Protein AF-A0A7X6P3D9-F1 (afdb_monomer_lite)

Secondary structure (DSSP, 8-state):
-HHHHHHHHHHHHHTT-HHHHHHHHHHHHH--TTS-HHHHHHHHHHHHHHHHHHTT-GGGGHHHHHHHHHH-TT-HHHHHHHHHHHTTT-HHHHHHHHHHHHHS--SSTTHHHHHHHHHHHHHHH--HHHHHHHHHHHGGGTT-EEE-SS-EEEEHHHHHHHHHHHTT-HHHHHHHHHHHHHHHHHHT-HHHHHHHHHHHHHHHHHHHHS--

pLDDT: mean 92.55, std 10.96, range [36.59, 98.81]

Foldseek 3Di:
DLLVLLQVLQVCQLLVVLVSNLVSLVVSLVPVPPDDNVVSVVLSVLSVCSSCLLVVNLLVCLVVLVVCCVVPVLQLLSLLSNLLNCCPPPLVSSQVSLVVSLPRADPDLCNVNSLLSSLNSCLRRNDLVSLVSSLVVLVVQQLHWRDSSRHTSAGSLLSQLSSCVSVVVNVSNVVSLVSRVVVSVVSSRCSSNVSSVVSVVVVVVVVVVVVD

Sequence (212 aa):
RWSLLHQQSAIAHLDGDLDTSERLAGEALAVFGGVSPSRALASFSGQLLILRVASGRVDELADAAQQLVNEQPGVPAWRAALALCLAKHEPERAAELVQSSLIDTPDDFTWLAAHVIGARAAAIVGRQRTVREFIARLDPYSGLVCWQGTCSYGPVDLVLAMLSSRLGMDHAAQRYTRRAIAQSEQLGAPVFAEELVRWNSRHTEIADKTQG

Structure (mmCIF, N/CA/C/O backbone):
data_AF-A0A7X6P3D9-F1
#
_entry.id   AF-A0A7X6P3D9-F1
#
loop_
_atom_site.group_PDB
_atom_site.id
_atom_site.type_symbol
_atom_site.label_atom_id
_atom_site.label_alt_id
_atom_site.label_comp_id
_atom_site.label_asym_id
_atom_site.label_entity_id
_atom_site.label_seq_id
_atom_site.pdbx_PDB_ins_code
_atom_site.Cartn_x
_atom_site.Cartn_y
_atom_site.Cartn_z
_atom_site.occupancy
_atom_site.B_iso_or_equiv
_atom_site.auth_seq_id
_atom_site.auth_comp_id
_atom_site.auth_asym_id
_atom_site.auth_atom_id
_atom_site.pdbx_PDB_model_num
ATOM 1 N N . ARG A 1 1 ? 6.046 -5.062 -24.777 1.00 88.62 1 ARG A N 1
ATOM 2 C CA . ARG A 1 1 ? 6.133 -6.321 -23.994 1.00 88.62 1 ARG A CA 1
ATOM 3 C C . ARG A 1 1 ? 6.205 -6.043 -22.496 1.00 88.62 1 ARG A C 1
ATOM 5 O O . ARG A 1 1 ? 5.269 -6.424 -21.817 1.00 88.62 1 ARG A O 1
ATOM 12 N N . TRP A 1 2 ? 7.218 -5.318 -22.006 1.00 91.31 2 TRP A N 1
ATOM 13 C CA . TRP A 1 2 ? 7.324 -4.901 -20.596 1.00 91.31 2 TRP A CA 1
ATOM 14 C C . TRP A 1 2 ? 6.027 -4.305 -20.018 1.00 91.31 2 TRP A C 1
ATOM 16 O O . TRP A 1 2 ? 5.505 -4.818 -19.033 1.00 91.31 2 TRP A O 1
ATOM 26 N N . SER A 1 3 ? 5.452 -3.295 -20.688 1.00 90.38 3 SER A N 1
ATOM 27 C CA . SER A 1 3 ? 4.227 -2.640 -20.207 1.00 90.38 3 SER A CA 1
ATOM 28 C C . SER A 1 3 ? 3.023 -3.568 -20.103 1.00 90.38 3 SER A C 1
ATOM 30 O O . SER A 1 3 ? 2.239 -3.465 -19.172 1.00 90.38 3 SER A O 1
ATOM 32 N N . LEU A 1 4 ? 2.891 -4.507 -21.040 1.00 94.44 4 LEU A N 1
ATOM 33 C CA . LEU A 1 4 ? 1.810 -5.487 -21.020 1.00 94.44 4 LEU A CA 1
ATOM 34 C C . LEU A 1 4 ? 1.944 -6.419 -19.809 1.00 94.44 4 LEU A C 1
ATOM 36 O O . LEU A 1 4 ? 0.966 -6.631 -19.105 1.00 94.44 4 LEU A O 1
ATOM 40 N N . LEU A 1 5 ? 3.154 -6.919 -19.539 1.00 96.00 5 LEU A N 1
ATOM 41 C CA . LEU A 1 5 ? 3.401 -7.849 -18.435 1.00 96.00 5 LEU A CA 1
ATOM 42 C C . LEU A 1 5 ? 3.085 -7.223 -17.077 1.00 96.00 5 LEU A C 1
ATOM 44 O O . LEU A 1 5 ? 2.387 -7.839 -16.278 1.00 96.00 5 LEU A O 1
ATOM 48 N N . HIS A 1 6 ? 3.526 -5.986 -16.823 1.00 92.25 6 HIS A N 1
ATOM 49 C CA . HIS A 1 6 ? 3.215 -5.362 -15.538 1.00 92.25 6 HIS A CA 1
ATOM 50 C C . HIS A 1 6 ? 1.717 -5.015 -15.418 1.00 92.25 6 HIS A C 1
ATOM 52 O O . HIS A 1 6 ? 1.173 -5.089 -14.323 1.00 92.25 6 HIS A O 1
ATOM 58 N N . GLN A 1 7 ? 1.013 -4.703 -16.514 1.00 96.00 7 GLN A N 1
ATOM 59 C CA . GLN A 1 7 ? -0.448 -4.526 -16.473 1.00 96.00 7 GLN A CA 1
ATOM 60 C C . GLN A 1 7 ? -1.180 -5.844 -16.189 1.00 96.00 7 GLN A C 1
ATOM 62 O O . GLN A 1 7 ? -2.088 -5.875 -15.365 1.00 96.00 7 GLN A O 1
ATOM 67 N N . GLN A 1 8 ? -0.758 -6.948 -16.808 1.00 97.62 8 GLN A N 1
ATOM 68 C CA . GLN A 1 8 ? -1.315 -8.275 -16.524 1.00 97.62 8 GLN A CA 1
ATOM 69 C C . GLN A 1 8 ? -1.028 -8.715 -15.085 1.00 97.62 8 GLN A C 1
ATOM 71 O O . GLN A 1 8 ? -1.903 -9.273 -14.434 1.00 97.62 8 GLN A O 1
ATOM 76 N N . SER A 1 9 ? 0.166 -8.411 -14.567 1.00 98.06 9 SER A N 1
ATOM 77 C CA . SER A 1 9 ? 0.502 -8.618 -13.156 1.00 98.06 9 SER A CA 1
ATOM 78 C C . SER A 1 9 ? -0.441 -7.836 -12.236 1.00 98.06 9 SER A C 1
ATOM 80 O O . SER A 1 9 ? -0.955 -8.395 -11.269 1.00 98.06 9 SER A O 1
ATOM 82 N N . ALA A 1 10 ? -0.730 -6.570 -12.556 1.00 97.31 10 ALA A N 1
ATOM 83 C CA . ALA A 1 10 ? -1.654 -5.756 -11.771 1.00 97.31 10 ALA A CA 1
ATOM 84 C C . ALA A 1 10 ? -3.074 -6.335 -11.750 1.00 97.31 10 ALA A C 1
ATOM 86 O O . ALA A 1 10 ? -3.684 -6.378 -10.687 1.00 97.31 10 ALA A O 1
ATOM 87 N N . ILE A 1 11 ? -3.579 -6.794 -12.901 1.00 97.38 11 ILE A N 1
ATOM 88 C CA . ILE A 1 11 ? -4.899 -7.431 -13.008 1.00 97.38 11 ILE A CA 1
ATOM 89 C C . ILE A 1 11 ? -4.936 -8.726 -12.190 1.00 97.38 11 IL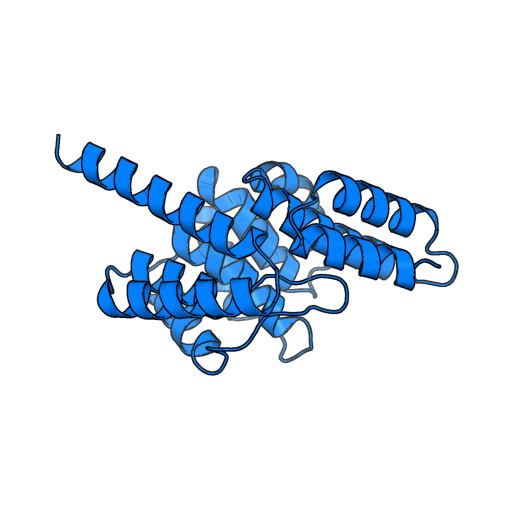E A C 1
ATOM 91 O O . ILE A 1 11 ? -5.821 -8.875 -11.359 1.00 97.38 11 ILE A O 1
ATOM 95 N N . ALA A 1 12 ? -3.930 -9.597 -12.325 1.00 98.25 12 ALA A N 1
ATOM 96 C CA . ALA A 1 12 ? -3.854 -10.832 -11.542 1.00 98.25 12 ALA A CA 1
ATOM 97 C C . ALA A 1 12 ? -3.847 -10.564 -10.026 1.00 98.25 12 ALA A C 1
ATOM 99 O O . ALA A 1 12 ? -4.504 -11.273 -9.270 1.00 98.25 12 ALA A O 1
ATOM 100 N N . HIS A 1 13 ? -3.172 -9.499 -9.574 1.00 98.19 13 HIS A N 1
ATOM 101 C CA . HIS A 1 13 ? -3.246 -9.077 -8.173 1.00 98.19 13 HIS A CA 1
ATOM 102 C C . HIS A 1 13 ? -4.660 -8.650 -7.766 1.00 98.19 13 HIS A C 1
ATOM 104 O O . HIS A 1 13 ? -5.102 -9.025 -6.683 1.00 98.19 13 HIS A O 1
ATOM 110 N N . LEU A 1 14 ? -5.361 -7.869 -8.600 1.00 97.88 14 LEU A N 1
ATOM 111 C CA . LEU A 1 14 ? -6.746 -7.482 -8.315 1.00 97.88 14 LEU A CA 1
ATOM 112 C C . LEU A 1 14 ? -7.629 -8.723 -8.166 1.00 97.88 14 LEU A C 1
ATOM 114 O O . LEU A 1 14 ? -8.321 -8.829 -7.158 1.00 97.88 14 LEU A O 1
ATOM 118 N N . ASP A 1 15 ? -7.505 -9.681 -9.086 1.00 97.62 15 ASP A N 1
ATOM 119 C CA . ASP A 1 15 ? -8.246 -10.950 -9.094 1.00 97.62 15 ASP A CA 1
ATOM 120 C C . ASP A 1 15 ? -7.900 -11.875 -7.905 1.00 97.62 15 ASP A C 1
ATOM 122 O O . ASP A 1 15 ? -8.575 -12.879 -7.681 1.00 97.62 15 ASP A O 1
ATOM 126 N N . GLY A 1 16 ? -6.858 -11.551 -7.128 1.00 96.88 16 GLY A N 1
ATOM 127 C CA . GLY A 1 16 ? -6.372 -12.359 -6.005 1.00 96.88 16 GLY A CA 1
ATOM 128 C C . GLY A 1 16 ? -5.411 -13.488 -6.401 1.00 96.88 16 GLY A C 1
ATOM 129 O O . GLY A 1 16 ? -4.955 -14.230 -5.532 1.00 96.88 16 GLY A O 1
ATOM 130 N N . ASP A 1 17 ? -5.043 -13.606 -7.680 1.00 97.88 17 ASP A N 1
ATOM 131 C CA . ASP A 1 17 ? -4.033 -14.553 -8.166 1.00 97.88 17 ASP A CA 1
ATOM 132 C C . ASP A 1 17 ? -2.617 -13.984 -7.957 1.00 97.88 17 ASP A C 1
ATOM 134 O O . ASP A 1 17 ? -1.956 -13.460 -8.866 1.00 97.88 17 ASP A O 1
ATOM 138 N N . LEU A 1 18 ? -2.164 -14.047 -6.700 1.00 97.94 18 LEU A N 1
ATOM 139 C CA . LEU A 1 18 ? -0.877 -13.491 -6.277 1.00 97.94 18 LEU A CA 1
ATOM 140 C C . LEU A 1 18 ? 0.313 -14.192 -6.953 1.00 97.94 18 LEU A C 1
ATOM 142 O O . LEU A 1 18 ? 1.290 -13.523 -7.292 1.00 97.94 18 LEU A O 1
ATOM 146 N N . ASP A 1 19 ? 0.217 -15.500 -7.206 1.00 98.00 19 ASP A N 1
ATOM 147 C CA . ASP A 1 19 ? 1.287 -16.291 -7.827 1.00 98.00 19 ASP A CA 1
ATOM 148 C C . ASP A 1 19 ? 1.494 -15.885 -9.292 1.00 98.00 19 ASP A C 1
ATOM 150 O O . ASP A 1 19 ? 2.623 -15.622 -9.730 1.00 98.00 19 ASP A O 1
ATOM 154 N N . THR A 1 20 ? 0.405 -15.768 -10.061 1.00 98.44 20 THR A N 1
ATOM 155 C CA . THR A 1 20 ? 0.473 -15.261 -11.436 1.00 98.44 20 THR A CA 1
ATOM 156 C C . THR A 1 20 ? 0.968 -13.823 -11.459 1.00 98.44 20 THR A C 1
ATOM 158 O O . THR A 1 20 ? 1.793 -13.474 -12.310 1.00 98.44 20 THR A O 1
ATOM 161 N N . SER A 1 21 ? 0.509 -12.991 -10.523 1.00 98.31 21 SER A N 1
ATOM 162 C CA . SER A 1 21 ? 0.950 -11.603 -10.430 1.00 98.31 21 SER A CA 1
ATOM 163 C C . SER A 1 21 ? 2.458 -11.485 -10.187 1.00 98.31 21 SER A C 1
ATOM 165 O O . SER A 1 21 ? 3.125 -10.746 -10.921 1.00 98.31 21 SER A O 1
ATOM 167 N N . GLU A 1 22 ? 3.015 -12.240 -9.232 1.00 97.94 22 GLU A N 1
ATOM 168 C CA . GLU A 1 22 ? 4.447 -12.219 -8.900 1.00 97.94 22 GLU A CA 1
ATOM 169 C C . GLU A 1 22 ? 5.304 -12.709 -10.071 1.00 97.94 22 GLU A C 1
ATOM 171 O O . GLU A 1 22 ? 6.276 -12.050 -10.456 1.00 97.94 22 GLU A O 1
ATOM 176 N N . ARG A 1 23 ? 4.903 -13.817 -10.709 1.00 98.19 23 ARG A N 1
ATOM 177 C CA . ARG A 1 23 ? 5.587 -14.346 -11.896 1.00 98.19 23 ARG A CA 1
ATOM 178 C C . ARG A 1 23 ? 5.634 -13.312 -13.023 1.00 98.19 23 ARG A C 1
ATOM 180 O O . ARG A 1 23 ? 6.699 -13.068 -13.586 1.00 98.19 23 ARG A O 1
ATOM 187 N N . LEU A 1 24 ? 4.502 -12.682 -13.344 1.00 98.19 24 LEU A N 1
ATOM 188 C CA . LEU A 1 24 ? 4.418 -11.683 -14.415 1.00 98.19 24 LEU A CA 1
ATOM 189 C C . LEU A 1 24 ? 5.218 -10.410 -14.097 1.00 98.19 24 LEU A C 1
ATOM 191 O O . LEU A 1 24 ? 5.840 -9.844 -14.999 1.00 98.19 24 LEU A O 1
ATOM 195 N N . ALA A 1 25 ? 5.244 -9.974 -12.833 1.00 97.00 25 ALA A N 1
ATOM 196 C CA . ALA A 1 25 ? 6.084 -8.861 -12.390 1.00 97.00 25 ALA A CA 1
ATOM 197 C C . ALA A 1 25 ? 7.578 -9.184 -12.575 1.00 97.00 25 ALA A C 1
ATOM 199 O O . ALA A 1 25 ? 8.330 -8.367 -13.114 1.00 97.00 25 ALA A O 1
ATOM 200 N N . GLY A 1 26 ? 8.004 -10.396 -12.199 1.00 96.25 26 GLY A N 1
ATOM 201 C CA . GLY A 1 26 ? 9.373 -10.877 -12.405 1.00 96.25 26 GLY A CA 1
ATOM 202 C C . GLY A 1 26 ? 9.751 -10.987 -13.886 1.00 96.25 26 GLY A C 1
ATOM 203 O O . GLY A 1 26 ? 10.822 -10.535 -14.294 1.00 96.25 26 GLY A O 1
ATOM 204 N N . GLU A 1 27 ? 8.849 -11.503 -14.725 1.00 96.31 27 GLU A N 1
ATOM 205 C CA . GLU A 1 27 ? 9.041 -11.533 -16.179 1.00 96.31 27 GLU A CA 1
ATOM 206 C C . GLU A 1 27 ? 9.171 -10.126 -16.767 1.00 96.31 27 GLU A C 1
ATOM 208 O O . GLU A 1 27 ? 10.023 -9.903 -17.629 1.00 96.31 27 GLU A O 1
ATOM 213 N N . ALA A 1 28 ? 8.371 -9.161 -16.295 1.00 95.00 28 ALA A N 1
ATOM 214 C CA . ALA A 1 28 ? 8.513 -7.768 -16.697 1.00 95.00 28 ALA A CA 1
ATOM 215 C C . ALA A 1 28 ? 9.915 -7.249 -16.338 1.00 95.00 28 ALA A C 1
ATOM 217 O O . ALA A 1 28 ? 10.609 -6.710 -17.202 1.00 95.00 28 ALA A O 1
ATOM 218 N N . LEU A 1 29 ? 10.384 -7.478 -15.109 1.00 93.75 29 LEU A N 1
ATOM 219 C CA . LEU A 1 29 ? 11.727 -7.078 -14.679 1.00 93.75 29 LEU A CA 1
ATOM 220 C C . LEU A 1 29 ? 12.852 -7.734 -15.503 1.00 93.75 29 LEU A C 1
ATOM 222 O O . LEU A 1 29 ? 13.922 -7.152 -15.630 1.00 93.75 29 LEU A O 1
ATOM 226 N N . ALA A 1 30 ? 12.632 -8.895 -16.122 1.00 92.19 30 ALA A N 1
ATOM 227 C CA . ALA A 1 30 ? 13.630 -9.534 -16.983 1.00 92.19 30 ALA A CA 1
ATOM 228 C C . ALA A 1 30 ? 13.704 -8.944 -18.409 1.00 92.19 30 ALA A C 1
ATOM 230 O O . ALA A 1 30 ? 14.707 -9.124 -19.098 1.00 92.19 30 ALA A O 1
ATOM 231 N N . VAL A 1 31 ? 12.657 -8.250 -18.884 1.00 92.25 31 VAL A N 1
ATOM 232 C CA . VAL A 1 31 ? 12.511 -7.858 -20.306 1.00 92.25 31 VAL A CA 1
ATOM 233 C C . VAL A 1 31 ? 12.335 -6.353 -20.539 1.00 92.25 31 VAL A C 1
ATOM 235 O O . VAL A 1 31 ? 11.863 -5.949 -21.604 1.00 92.25 31 VAL A O 1
ATOM 238 N N . PHE A 1 32 ? 12.710 -5.502 -19.578 1.00 86.69 32 PHE A N 1
ATOM 239 C CA . PHE A 1 32 ? 12.498 -4.043 -19.626 1.00 86.69 32 PHE A CA 1
ATOM 240 C C . PHE A 1 32 ? 13.278 -3.285 -20.720 1.00 86.69 32 PHE A C 1
ATOM 242 O O . PHE A 1 32 ? 13.267 -2.057 -20.718 1.00 86.69 32 PHE A O 1
ATOM 249 N N . GLY A 1 33 ? 13.947 -3.971 -21.654 1.00 78.62 33 GLY A N 1
ATOM 250 C CA . GLY A 1 33 ? 14.796 -3.370 -22.688 1.00 78.62 33 GLY A CA 1
ATOM 251 C C . GLY A 1 33 ? 14.175 -2.126 -23.342 1.00 78.62 33 GLY A C 1
ATOM 252 O O . GLY A 1 33 ? 13.062 -2.179 -23.864 1.00 78.62 33 GLY A O 1
ATOM 253 N N . GLY A 1 34 ? 14.897 -1.002 -23.278 1.00 80.81 34 GLY A N 1
ATOM 254 C CA . GLY A 1 34 ? 14.439 0.322 -23.728 1.00 80.81 34 GLY A CA 1
ATOM 255 C C . GLY A 1 34 ? 13.823 1.213 -22.635 1.00 80.81 34 GLY A C 1
ATOM 256 O O . GLY A 1 34 ? 13.597 2.394 -22.879 1.00 80.81 34 GLY A O 1
ATOM 257 N N . VAL A 1 35 ? 13.584 0.688 -21.430 1.00 88.75 35 VAL A N 1
ATOM 258 C CA . VAL A 1 35 ? 13.152 1.437 -20.235 1.00 88.75 35 VAL A CA 1
ATOM 259 C C . VAL A 1 35 ? 14.352 1.657 -19.309 1.00 88.75 35 VAL A C 1
ATOM 261 O O . VAL A 1 35 ? 15.281 0.850 -19.291 1.00 88.75 35 VAL A O 1
ATOM 264 N N . SER A 1 36 ? 14.363 2.740 -18.523 1.00 89.19 36 SER A N 1
ATOM 265 C CA . SER A 1 36 ? 15.428 2.926 -17.532 1.00 89.19 36 SER A CA 1
ATOM 266 C C . SER A 1 36 ? 15.382 1.814 -16.466 1.00 89.19 36 SER A C 1
ATOM 268 O O . SER A 1 36 ? 14.291 1.478 -15.987 1.00 89.19 36 SER A O 1
ATOM 270 N N . PRO A 1 37 ? 16.539 1.278 -16.030 1.00 89.12 37 PRO A N 1
ATOM 271 C CA . PRO A 1 37 ? 16.584 0.276 -14.964 1.00 89.12 37 PRO A CA 1
ATOM 272 C C . PRO A 1 37 ? 15.897 0.739 -13.673 1.00 89.12 37 PRO A C 1
ATOM 274 O O . PRO A 1 37 ? 15.162 -0.023 -13.056 1.00 89.12 37 PRO A O 1
ATOM 277 N N . SER A 1 38 ? 16.057 2.016 -13.306 1.00 84.88 38 SER A N 1
ATOM 278 C CA . SER A 1 38 ? 15.420 2.606 -12.121 1.00 84.88 38 SER A CA 1
ATOM 279 C C . SER A 1 38 ? 13.892 2.580 -12.185 1.00 84.88 38 SER A C 1
ATOM 281 O O . SER A 1 38 ? 13.239 2.270 -11.192 1.00 84.88 38 SER A O 1
ATOM 283 N N . ARG A 1 39 ? 13.303 2.851 -13.357 1.00 86.50 39 ARG A N 1
ATOM 284 C CA . ARG A 1 39 ? 11.849 2.787 -13.558 1.00 86.50 39 ARG A CA 1
ATOM 285 C C . ARG A 1 39 ? 11.352 1.345 -13.531 1.00 86.50 39 ARG A C 1
ATOM 287 O O . ARG A 1 39 ? 10.295 1.089 -12.956 1.00 86.50 39 ARG A O 1
ATOM 294 N N . ALA A 1 40 ? 12.085 0.421 -14.153 1.00 91.19 40 ALA A N 1
ATOM 295 C CA . ALA A 1 40 ? 11.743 -0.998 -14.126 1.00 91.19 40 ALA A CA 1
ATOM 296 C C . ALA A 1 40 ? 11.749 -1.538 -12.687 1.00 91.19 40 ALA A C 1
ATOM 298 O O . ALA A 1 40 ? 10.774 -2.160 -12.270 1.00 91.19 40 ALA A O 1
ATOM 299 N N . LEU A 1 41 ? 12.788 -1.203 -11.914 1.00 90.00 41 LEU A N 1
ATOM 300 C CA . LEU A 1 41 ? 12.902 -1.575 -10.508 1.00 90.00 41 LEU A CA 1
ATOM 301 C C . LEU A 1 41 ? 11.787 -0.951 -9.664 1.00 90.00 41 LEU A C 1
ATOM 303 O O . LEU A 1 41 ? 11.105 -1.674 -8.955 1.00 90.00 41 LEU A O 1
ATOM 307 N N . ALA A 1 42 ? 11.530 0.355 -9.786 1.00 88.56 42 ALA A N 1
ATOM 308 C CA . ALA A 1 42 ? 10.440 1.013 -9.058 1.00 88.56 42 ALA A CA 1
ATOM 309 C C . ALA A 1 42 ? 9.067 0.378 -9.351 1.00 88.56 42 ALA A C 1
ATOM 311 O O . ALA A 1 42 ? 8.256 0.200 -8.444 1.00 88.56 42 ALA A O 1
ATOM 312 N N . SER A 1 43 ? 8.825 -0.002 -10.610 1.00 91.50 43 SER A N 1
ATOM 313 C CA . SER A 1 43 ? 7.588 -0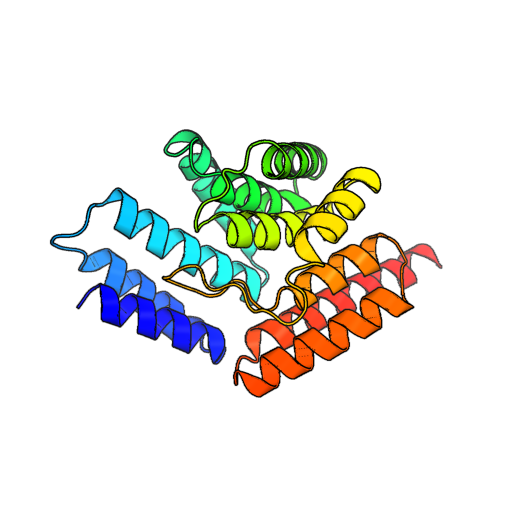.675 -11.024 1.00 91.50 43 SER A CA 1
ATOM 314 C C . SER A 1 43 ? 7.442 -2.044 -10.360 1.00 91.50 43 SER A C 1
ATOM 316 O O . SER A 1 43 ? 6.396 -2.328 -9.782 1.00 91.50 43 SER A O 1
ATOM 318 N N . PHE A 1 44 ? 8.502 -2.857 -10.408 1.00 95.31 44 PHE A N 1
ATOM 319 C CA . PHE A 1 44 ? 8.538 -4.171 -9.770 1.00 95.31 44 PHE A CA 1
ATOM 320 C C . PHE A 1 44 ? 8.392 -4.067 -8.248 1.00 95.31 44 PHE A C 1
ATOM 322 O O . PHE A 1 44 ? 7.584 -4.780 -7.665 1.00 95.31 44 PHE A O 1
ATOM 329 N N . SER A 1 45 ? 9.103 -3.139 -7.603 1.00 95.62 45 SER A N 1
ATOM 330 C CA . SER A 1 45 ? 9.044 -2.941 -6.151 1.00 95.62 45 SER A CA 1
ATOM 331 C C . SER A 1 45 ? 7.653 -2.528 -5.671 1.00 95.62 45 SER A C 1
ATOM 333 O O . SER A 1 45 ? 7.192 -3.027 -4.648 1.00 95.62 45 SER A O 1
ATOM 335 N N . GLY A 1 46 ? 6.951 -1.665 -6.417 1.00 95.50 46 GLY A N 1
ATOM 336 C CA . GLY A 1 46 ? 5.559 -1.316 -6.115 1.00 95.50 46 GLY A CA 1
ATOM 337 C C . GLY A 1 46 ? 4.617 -2.522 -6.205 1.00 95.50 46 GLY A C 1
ATOM 338 O O . GLY A 1 46 ? 3.787 -2.719 -5.320 1.00 95.50 46 GLY A O 1
ATOM 339 N N . GLN A 1 47 ? 4.791 -3.371 -7.225 1.00 97.00 47 GLN A N 1
ATOM 340 C CA . GLN A 1 47 ? 4.021 -4.611 -7.383 1.00 97.00 47 GLN A CA 1
ATOM 341 C C . GLN A 1 47 ? 4.335 -5.624 -6.278 1.00 97.00 47 GLN A C 1
ATOM 343 O O . GLN A 1 47 ? 3.432 -6.179 -5.663 1.00 97.00 47 GLN A O 1
ATOM 348 N N . LEU A 1 48 ? 5.606 -5.825 -5.951 1.00 97.75 48 LEU A N 1
ATOM 349 C CA . LEU A 1 48 ? 5.987 -6.743 -4.885 1.00 97.75 48 LEU A CA 1
ATOM 350 C C . LEU A 1 48 ? 5.451 -6.287 -3.518 1.00 97.75 48 LEU A C 1
ATOM 352 O O . LEU A 1 48 ? 5.006 -7.117 -2.725 1.00 97.75 48 LEU A O 1
ATOM 356 N N . LEU A 1 49 ? 5.423 -4.973 -3.260 1.00 97.88 49 LEU A N 1
ATOM 357 C CA . LEU A 1 49 ? 4.859 -4.407 -2.035 1.00 97.88 49 LEU A CA 1
ATOM 358 C C . LEU A 1 49 ? 3.388 -4.794 -1.846 1.00 97.88 49 LEU A C 1
ATOM 360 O O . LEU A 1 49 ? 3.032 -5.316 -0.790 1.00 97.88 49 LEU A O 1
ATOM 364 N N . ILE A 1 50 ? 2.536 -4.577 -2.853 1.00 96.75 50 ILE A N 1
ATOM 365 C CA . ILE A 1 50 ? 1.104 -4.911 -2.758 1.00 96.75 50 ILE A CA 1
ATOM 366 C C . ILE A 1 50 ? 0.867 -6.416 -2.628 1.00 96.75 50 ILE A C 1
ATOM 368 O O . ILE A 1 50 ? 0.006 -6.823 -1.852 1.00 96.75 50 ILE A O 1
ATOM 372 N N . LEU A 1 51 ? 1.703 -7.248 -3.258 1.00 98.00 51 LEU A N 1
ATOM 373 C CA . LEU A 1 51 ? 1.626 -8.703 -3.117 1.00 98.00 51 LEU A CA 1
ATOM 374 C C . LEU A 1 51 ? 1.932 -9.146 -1.689 1.00 98.00 51 LEU A C 1
ATOM 376 O O . LEU A 1 51 ? 1.216 -9.970 -1.122 1.00 98.00 51 LEU A O 1
ATOM 380 N N . ARG A 1 52 ? 2.963 -8.562 -1.071 1.00 97.81 52 ARG A N 1
ATOM 381 C CA . ARG A 1 52 ? 3.322 -8.877 0.315 1.00 97.81 52 ARG A CA 1
ATOM 382 C C . ARG A 1 52 ? 2.341 -8.290 1.327 1.00 97.81 52 ARG A C 1
ATOM 384 O O . ARG A 1 52 ? 2.114 -8.905 2.369 1.00 97.81 52 ARG A O 1
ATOM 391 N N . VAL A 1 53 ? 1.692 -7.164 1.025 1.00 97.12 53 VAL A N 1
ATOM 392 C CA . VAL A 1 53 ? 0.543 -6.672 1.807 1.00 97.12 53 VAL A CA 1
ATOM 393 C C . VAL A 1 53 ? -0.621 -7.663 1.727 1.00 97.12 53 VAL A C 1
ATOM 395 O O . VAL A 1 53 ? -1.146 -8.068 2.769 1.00 97.12 53 VAL A O 1
ATOM 398 N N . ALA A 1 54 ? -0.980 -8.112 0.522 1.00 96.25 54 ALA A N 1
ATOM 399 C CA . ALA A 1 54 ? -2.056 -9.071 0.292 1.00 96.25 54 ALA A CA 1
ATOM 400 C C . ALA A 1 54 ? -1.803 -10.412 1.000 1.00 96.25 54 ALA A C 1
ATOM 402 O O . ALA A 1 54 ? -2.690 -10.936 1.670 1.00 96.25 54 ALA A O 1
ATOM 403 N N . SER A 1 55 ? -0.575 -10.929 0.961 1.00 94.56 55 SER A N 1
ATOM 404 C CA . SER A 1 55 ? -0.213 -12.170 1.654 1.00 94.56 55 SER A CA 1
ATOM 405 C C . SER A 1 55 ? 0.061 -11.988 3.155 1.00 94.56 55 SER A C 1
ATOM 407 O O . SER A 1 55 ? 0.354 -12.958 3.849 1.00 94.56 55 SER A O 1
ATOM 409 N N . GLY A 1 56 ? 0.031 -10.754 3.674 1.00 94.31 56 GLY A N 1
ATOM 410 C CA . GLY A 1 56 ? 0.320 -10.445 5.077 1.00 94.31 56 GLY A CA 1
ATOM 411 C C . GLY A 1 56 ? 1.790 -10.597 5.497 1.00 94.31 56 GLY A C 1
ATOM 412 O O . GLY A 1 56 ? 2.043 -10.697 6.698 1.00 94.31 56 GLY A O 1
ATOM 413 N N . ARG A 1 57 ? 2.720 -10.582 4.532 1.00 95.75 57 ARG A N 1
ATOM 414 C CA . ARG A 1 57 ? 4.175 -10.821 4.658 1.00 95.75 57 ARG A CA 1
ATOM 415 C C . ARG A 1 57 ? 5.011 -9.575 4.317 1.00 95.75 57 ARG A C 1
ATOM 417 O O . ARG A 1 57 ? 6.108 -9.672 3.778 1.00 95.75 57 ARG A O 1
ATOM 424 N N . VAL A 1 58 ? 4.452 -8.381 4.532 1.00 97.38 58 VAL A N 1
ATOM 425 C CA . VAL A 1 58 ? 5.074 -7.100 4.135 1.00 97.38 58 VAL A CA 1
ATOM 426 C C . VAL A 1 58 ? 6.410 -6.829 4.835 1.00 97.38 58 VAL A C 1
ATOM 428 O O . VAL A 1 58 ? 7.260 -6.137 4.289 1.00 97.38 58 VAL A O 1
ATOM 431 N N . ASP A 1 59 ? 6.624 -7.409 6.010 1.00 96.38 59 ASP A N 1
ATOM 432 C CA . ASP A 1 59 ? 7.856 -7.308 6.788 1.00 96.38 59 ASP A CA 1
ATOM 433 C C . ASP A 1 59 ? 9.078 -7.932 6.097 1.00 96.38 59 ASP A C 1
ATOM 435 O O . ASP A 1 59 ? 10.193 -7.464 6.310 1.00 96.38 59 ASP A O 1
ATOM 439 N N . GLU A 1 60 ? 8.883 -8.890 5.184 1.00 97.38 60 GLU A N 1
ATOM 440 C CA . GLU A 1 60 ? 9.968 -9.459 4.364 1.00 97.38 60 GLU A CA 1
ATOM 441 C C . GLU A 1 60 ? 10.666 -8.423 3.473 1.00 97.38 60 GLU A C 1
ATOM 443 O O . GLU A 1 60 ? 11.774 -8.657 2.995 1.00 97.38 60 GLU A O 1
ATOM 448 N N . LEU A 1 61 ? 10.023 -7.277 3.226 1.00 98.00 61 LEU A N 1
ATOM 449 C CA . LEU A 1 61 ? 10.541 -6.232 2.349 1.00 98.00 61 LEU A CA 1
ATOM 450 C C . LEU A 1 61 ? 11.330 -5.144 3.089 1.00 98.00 61 LEU A C 1
ATOM 452 O O . LEU A 1 61 ? 11.758 -4.195 2.437 1.00 98.00 61 LEU A O 1
ATOM 456 N N . ALA A 1 62 ? 11.540 -5.247 4.407 1.00 97.75 62 ALA A N 1
ATOM 457 C CA . ALA A 1 62 ? 12.169 -4.185 5.200 1.00 97.75 62 ALA A CA 1
ATOM 458 C C . ALA A 1 62 ? 13.546 -3.754 4.656 1.00 97.75 62 ALA A C 1
ATOM 460 O O . ALA A 1 62 ? 13.760 -2.565 4.405 1.00 97.75 62 ALA A O 1
ATOM 461 N N . ASP A 1 63 ? 14.443 -4.709 4.394 1.00 96.81 63 ASP A N 1
ATOM 462 C CA . ASP A 1 63 ? 15.791 -4.420 3.886 1.00 96.81 63 ASP A CA 1
ATOM 463 C C . ASP A 1 63 ? 15.754 -3.805 2.479 1.00 96.81 63 ASP A C 1
ATOM 465 O O . ASP A 1 63 ? 16.406 -2.792 2.210 1.00 96.81 63 ASP A O 1
ATOM 469 N N . ALA A 1 64 ? 14.928 -4.361 1.588 1.00 95.19 64 ALA A N 1
ATOM 470 C CA . ALA A 1 64 ? 14.764 -3.853 0.227 1.00 95.19 64 ALA A CA 1
ATOM 471 C C . ALA A 1 64 ? 14.151 -2.439 0.211 1.00 95.19 64 ALA A C 1
ATOM 473 O O . ALA A 1 64 ? 14.599 -1.566 -0.534 1.00 95.19 64 ALA A O 1
ATOM 474 N N . ALA A 1 65 ? 13.154 -2.177 1.060 1.00 96.62 65 ALA A N 1
ATOM 475 C CA . ALA A 1 65 ? 12.555 -0.855 1.211 1.00 96.62 65 ALA A CA 1
ATOM 476 C C . ALA A 1 65 ? 13.568 0.158 1.765 1.00 96.62 65 ALA A C 1
ATOM 478 O O . ALA A 1 65 ? 13.619 1.296 1.296 1.00 96.62 65 ALA A O 1
ATOM 479 N N . GLN A 1 66 ? 14.421 -0.252 2.710 1.00 96.50 66 GLN A N 1
ATOM 480 C CA . GLN A 1 66 ? 15.482 0.600 3.241 1.00 96.50 66 GLN A CA 1
ATOM 481 C C . GLN A 1 66 ? 16.514 0.962 2.167 1.00 96.50 66 GLN A C 1
ATOM 483 O O . GLN A 1 66 ? 16.942 2.118 2.090 1.00 96.50 66 GLN A O 1
ATOM 488 N N . GLN A 1 67 ? 16.881 0.010 1.310 1.00 94.69 67 GLN A N 1
ATOM 489 C CA . GLN A 1 67 ? 17.750 0.275 0.168 1.00 94.69 67 GLN A CA 1
ATOM 490 C C . GLN A 1 67 ? 17.120 1.297 -0.793 1.00 94.69 67 GLN A C 1
ATOM 492 O O . GLN A 1 67 ? 17.775 2.271 -1.158 1.00 94.69 67 GLN A O 1
ATOM 497 N N . LEU A 1 68 ? 15.833 1.152 -1.129 1.00 93.06 68 LEU A N 1
ATOM 498 C CA . LEU A 1 68 ? 15.123 2.098 -2.001 1.00 93.06 68 LEU A CA 1
ATOM 499 C C . LEU A 1 68 ? 15.029 3.509 -1.409 1.00 93.06 68 LEU A C 1
ATOM 501 O O . LEU A 1 68 ? 15.166 4.483 -2.146 1.00 93.06 68 LEU A O 1
ATOM 505 N N . VAL A 1 69 ? 14.844 3.644 -0.092 1.00 93.44 69 VAL A N 1
ATOM 506 C CA . VAL A 1 69 ? 14.889 4.954 0.583 1.00 93.44 69 VAL A CA 1
ATOM 507 C C . VAL A 1 69 ? 16.258 5.620 0.410 1.00 93.44 69 VAL A C 1
ATOM 509 O O . VAL A 1 69 ? 16.318 6.826 0.168 1.00 93.44 69 VAL A O 1
ATOM 512 N N . ASN A 1 70 ? 17.344 4.848 0.500 1.00 92.94 70 ASN A N 1
ATOM 513 C CA . ASN A 1 70 ? 18.709 5.363 0.369 1.00 92.94 70 ASN A CA 1
ATOM 514 C C . ASN A 1 70 ? 19.058 5.725 -1.082 1.00 92.94 70 ASN A C 1
ATOM 516 O O . ASN A 1 70 ? 19.690 6.750 -1.328 1.00 92.94 70 ASN A O 1
ATOM 520 N N . GLU A 1 71 ? 18.645 4.900 -2.045 1.00 90.25 71 GLU A N 1
ATOM 521 C CA . GLU A 1 71 ? 18.938 5.094 -3.470 1.00 90.25 71 GLU A CA 1
ATOM 522 C C . GLU A 1 71 ? 18.028 6.136 -4.134 1.00 90.25 71 GLU A C 1
ATOM 524 O O . GLU A 1 71 ? 18.432 6.804 -5.086 1.00 90.25 71 GLU A O 1
ATOM 529 N N . GLN A 1 72 ? 16.790 6.277 -3.652 1.00 86.81 72 GLN A N 1
ATOM 530 C CA . GLN A 1 72 ? 15.762 7.138 -4.238 1.00 86.81 72 GLN A CA 1
ATOM 531 C C . GLN A 1 72 ? 15.088 8.024 -3.172 1.00 86.81 72 GLN A C 1
ATOM 533 O O . GLN A 1 72 ? 13.862 7.995 -3.020 1.00 86.81 72 GLN A O 1
ATOM 538 N N . PRO A 1 73 ? 15.844 8.877 -2.452 1.00 86.06 73 PRO A N 1
ATOM 539 C CA . PRO A 1 73 ? 15.306 9.683 -1.352 1.00 86.06 73 PRO A CA 1
ATOM 540 C C . PRO A 1 73 ? 14.250 10.707 -1.798 1.00 86.06 73 PRO A C 1
ATOM 542 O O . PRO A 1 73 ? 13.486 11.199 -0.965 1.00 86.06 73 PRO A O 1
ATOM 545 N N . GLY A 1 74 ? 14.191 11.031 -3.094 1.00 82.88 74 GLY A N 1
ATOM 546 C CA . GLY A 1 74 ? 13.180 11.911 -3.684 1.00 82.88 74 GLY A CA 1
ATOM 547 C C . GLY A 1 74 ? 11.815 11.257 -3.923 1.00 82.88 74 GLY A C 1
ATOM 548 O O . GLY A 1 74 ? 10.914 11.948 -4.380 1.00 82.88 74 GLY A O 1
ATOM 549 N N . VAL A 1 75 ? 11.647 9.958 -3.636 1.00 85.75 75 VAL A N 1
ATOM 550 C CA . VAL A 1 75 ? 10.377 9.231 -3.802 1.00 85.75 75 VAL A CA 1
ATOM 551 C C . VAL A 1 75 ? 9.778 8.929 -2.418 1.00 85.75 75 VAL A C 1
ATOM 553 O O . VAL A 1 75 ? 10.186 7.971 -1.756 1.00 85.75 75 VAL A O 1
ATOM 556 N N . PRO A 1 76 ? 8.797 9.715 -1.940 1.00 84.19 76 PRO A N 1
ATOM 557 C CA . PRO A 1 76 ? 8.267 9.592 -0.576 1.00 84.19 76 PRO A CA 1
ATOM 558 C C . PRO A 1 76 ? 7.580 8.254 -0.302 1.00 84.19 76 PRO A C 1
ATOM 560 O O . PRO A 1 76 ? 7.593 7.772 0.832 1.00 84.19 76 PRO A O 1
ATOM 563 N N . ALA A 1 77 ? 7.024 7.623 -1.341 1.00 91.19 77 ALA A N 1
ATOM 564 C CA . ALA A 1 77 ? 6.377 6.319 -1.237 1.00 91.19 77 ALA A CA 1
ATOM 565 C C . ALA A 1 77 ? 7.309 5.236 -0.662 1.00 91.19 77 ALA A C 1
ATOM 567 O O . ALA A 1 77 ? 6.829 4.340 0.027 1.00 91.19 77 ALA A O 1
ATOM 568 N N . TRP A 1 78 ? 8.633 5.340 -0.849 1.00 93.50 78 TRP A N 1
ATOM 569 C CA . TRP A 1 78 ? 9.580 4.394 -0.249 1.00 93.50 78 TRP A CA 1
ATOM 570 C C . TRP A 1 78 ? 9.696 4.543 1.265 1.00 93.50 78 TRP A C 1
ATOM 572 O O . TRP A 1 78 ? 9.787 3.535 1.962 1.00 93.50 78 TRP A O 1
ATOM 582 N N . ARG A 1 79 ? 9.600 5.767 1.802 1.00 94.25 79 ARG A N 1
ATOM 583 C CA . ARG A 1 79 ? 9.544 5.976 3.259 1.00 94.25 79 ARG A CA 1
ATOM 584 C C . ARG A 1 79 ? 8.261 5.399 3.842 1.00 94.25 79 ARG A C 1
ATOM 586 O O . ARG A 1 79 ? 8.311 4.728 4.867 1.00 94.25 79 ARG A O 1
ATOM 593 N N . ALA A 1 80 ? 7.132 5.609 3.165 1.00 96.12 80 ALA A N 1
ATOM 594 C CA . ALA A 1 80 ? 5.853 5.023 3.557 1.00 96.12 80 ALA A CA 1
ATOM 595 C C . ALA A 1 80 ? 5.889 3.482 3.521 1.00 96.12 80 ALA A C 1
ATOM 597 O O . ALA A 1 80 ? 5.424 2.832 4.457 1.00 96.12 80 ALA A O 1
ATOM 598 N N . ALA A 1 81 ? 6.482 2.895 2.475 1.00 97.19 81 ALA A N 1
ATOM 599 C CA . ALA A 1 81 ? 6.655 1.450 2.349 1.00 97.19 81 ALA A CA 1
ATOM 600 C C . ALA A 1 81 ? 7.542 0.887 3.464 1.00 97.19 81 ALA A C 1
ATOM 602 O O . ALA A 1 81 ? 7.150 -0.073 4.126 1.00 97.19 81 ALA A O 1
ATOM 603 N N . LEU A 1 82 ? 8.689 1.518 3.730 1.00 97.94 82 LEU A N 1
ATOM 604 C CA . LEU A 1 82 ? 9.571 1.127 4.827 1.00 97.94 82 LEU A CA 1
ATOM 605 C C . LEU A 1 82 ? 8.857 1.226 6.181 1.00 97.94 82 LEU A C 1
ATOM 607 O O . LEU A 1 82 ? 8.938 0.298 6.980 1.00 97.94 82 LEU A O 1
ATOM 611 N N . ALA A 1 83 ? 8.101 2.302 6.419 1.00 98.00 83 ALA A N 1
ATOM 612 C CA . ALA A 1 83 ? 7.306 2.450 7.634 1.00 98.00 83 ALA A CA 1
ATOM 613 C C . ALA A 1 83 ? 6.334 1.276 7.827 1.00 98.00 83 ALA A C 1
ATOM 615 O O . ALA A 1 83 ? 6.216 0.744 8.928 1.00 98.00 83 ALA A O 1
ATOM 616 N N . LEU A 1 84 ? 5.667 0.840 6.754 1.00 98.31 84 LEU A N 1
ATOM 617 C CA . LEU A 1 84 ? 4.749 -0.296 6.793 1.00 98.31 84 LEU A CA 1
ATOM 618 C C . LEU A 1 84 ? 5.469 -1.625 7.065 1.00 98.31 84 LEU A C 1
ATOM 620 O O . LEU A 1 84 ? 4.967 -2.424 7.853 1.00 98.31 84 LEU A O 1
ATOM 624 N N . CYS A 1 85 ? 6.640 -1.846 6.460 1.00 98.44 85 CYS A N 1
ATOM 625 C CA . CYS A 1 85 ? 7.450 -3.049 6.689 1.00 98.44 85 CYS A CA 1
ATOM 626 C C . CYS A 1 85 ? 7.909 -3.149 8.153 1.00 98.44 85 CYS A C 1
ATOM 628 O O . CYS A 1 85 ? 7.879 -4.223 8.748 1.00 98.44 85 CYS A O 1
ATOM 630 N N . LEU A 1 86 ? 8.290 -2.014 8.747 1.00 98.38 86 LEU A N 1
ATOM 631 C CA . LEU A 1 86 ? 8.817 -1.936 10.110 1.00 98.38 86 LEU A CA 1
ATOM 632 C C . LEU A 1 86 ? 7.734 -1.891 11.196 1.00 98.38 86 LEU A C 1
ATOM 634 O O . LEU A 1 86 ? 8.032 -2.159 12.356 1.00 98.38 86 LEU A O 1
ATOM 638 N N . ALA A 1 87 ? 6.479 -1.588 10.848 1.00 97.56 87 ALA A N 1
ATOM 639 C CA . ALA A 1 87 ? 5.414 -1.257 11.799 1.00 97.56 87 ALA A CA 1
ATOM 640 C C . ALA A 1 87 ? 5.194 -2.286 12.926 1.00 97.56 87 ALA A C 1
ATOM 642 O O . ALA A 1 87 ? 4.778 -1.914 14.021 1.00 97.56 87 ALA A O 1
ATOM 643 N N . LYS A 1 88 ? 5.455 -3.573 12.674 1.00 93.81 88 LYS A N 1
ATOM 644 C CA . LYS A 1 88 ? 5.283 -4.642 13.673 1.00 93.81 88 LYS A CA 1
ATOM 645 C C . LYS A 1 88 ? 6.507 -4.871 14.560 1.00 93.81 88 LYS A C 1
ATOM 647 O O . LYS A 1 88 ? 6.339 -5.298 15.697 1.00 93.81 88 LYS A O 1
ATOM 652 N N . HIS A 1 89 ? 7.707 -4.624 14.039 1.00 96.00 89 HIS A N 1
ATOM 653 C CA . HIS A 1 89 ? 8.966 -5.061 14.655 1.00 96.00 89 HIS A CA 1
ATOM 654 C C . HIS A 1 89 ? 9.788 -3.890 15.210 1.00 96.00 89 HIS A C 1
ATOM 656 O O . HIS A 1 89 ? 10.479 -4.043 16.211 1.00 96.00 89 HIS A O 1
ATOM 662 N N . GLU A 1 90 ? 9.662 -2.703 14.613 1.00 97.81 90 GLU A N 1
ATOM 663 C CA . GLU A 1 90 ? 10.333 -1.463 15.022 1.00 97.81 90 GLU A CA 1
ATOM 664 C C . GLU A 1 90 ? 9.329 -0.284 15.052 1.00 97.81 90 GLU A C 1
ATOM 666 O O . GLU A 1 90 ? 9.427 0.651 14.249 1.00 97.81 90 GLU A O 1
ATOM 671 N N . PRO A 1 91 ? 8.324 -0.304 15.951 1.00 97.00 91 PRO A N 1
ATOM 672 C CA . PRO A 1 91 ? 7.175 0.602 15.885 1.00 97.00 91 PRO A CA 1
ATOM 673 C C . PRO A 1 91 ? 7.522 2.088 16.054 1.00 97.00 91 PRO A C 1
ATOM 675 O O . PRO A 1 91 ? 6.903 2.927 15.401 1.00 97.00 91 PRO A O 1
ATOM 678 N N . GLU A 1 92 ? 8.522 2.426 16.872 1.00 97.19 92 GLU A N 1
ATOM 679 C CA . GLU A 1 92 ? 8.945 3.821 17.077 1.00 97.19 92 GLU A CA 1
ATOM 680 C C . GLU A 1 92 ? 9.558 4.414 15.803 1.00 97.19 92 GLU A C 1
ATOM 682 O O . GLU A 1 92 ? 9.123 5.458 15.314 1.00 97.19 92 GLU A O 1
ATOM 687 N N . ARG A 1 93 ? 10.494 3.686 15.184 1.00 97.19 93 ARG A N 1
ATOM 688 C CA . ARG A 1 93 ? 11.099 4.072 13.903 1.00 97.19 93 ARG A CA 1
ATOM 689 C C . ARG A 1 93 ? 10.059 4.135 12.788 1.00 97.19 93 ARG A C 1
ATOM 691 O O . ARG A 1 93 ? 10.073 5.052 11.968 1.00 97.19 93 ARG A O 1
ATOM 698 N N . ALA A 1 94 ? 9.126 3.184 12.761 1.00 97.69 94 ALA A N 1
ATOM 699 C CA . ALA A 1 94 ? 8.012 3.218 11.825 1.00 97.69 94 ALA A CA 1
ATOM 700 C C . ALA A 1 94 ? 7.146 4.475 12.025 1.00 97.69 94 ALA A C 1
ATOM 702 O O . ALA A 1 94 ? 6.791 5.123 11.043 1.00 97.69 94 ALA A O 1
ATOM 703 N N . ALA A 1 95 ? 6.848 4.876 13.265 1.00 96.25 95 ALA A N 1
ATOM 704 C CA . ALA A 1 95 ? 6.065 6.078 13.553 1.00 96.25 95 ALA A CA 1
ATOM 705 C C . ALA A 1 95 ? 6.772 7.374 13.107 1.00 96.25 95 ALA A C 1
ATOM 707 O O . ALA A 1 95 ? 6.116 8.289 12.598 1.00 96.25 95 ALA A O 1
ATOM 708 N N . GLU A 1 96 ? 8.098 7.452 13.242 1.00 94.50 96 GLU A N 1
ATOM 709 C CA . GLU A 1 96 ? 8.906 8.554 12.698 1.00 94.50 96 GLU A CA 1
ATOM 710 C C . GLU A 1 96 ? 8.834 8.609 11.163 1.00 94.50 96 GLU A C 1
ATOM 712 O O . GLU A 1 96 ? 8.592 9.672 10.577 1.00 94.50 96 GLU A O 1
ATOM 717 N N . LEU A 1 97 ? 8.960 7.458 10.495 1.00 95.06 97 LEU A N 1
ATOM 718 C CA . LEU A 1 97 ? 8.846 7.363 9.037 1.00 95.06 97 LEU A CA 1
ATOM 719 C C . LEU A 1 97 ? 7.438 7.718 8.543 1.00 95.06 97 LEU A C 1
ATOM 721 O O . LEU A 1 97 ? 7.303 8.438 7.555 1.00 95.06 97 LEU A O 1
ATOM 725 N N . VAL A 1 98 ? 6.389 7.301 9.257 1.00 95.31 98 VAL A N 1
ATOM 726 C CA . VAL A 1 98 ? 5.005 7.711 8.979 1.00 95.31 98 VAL A CA 1
ATOM 727 C C . VAL A 1 98 ? 4.882 9.235 9.018 1.00 95.31 98 VAL A C 1
ATOM 729 O O . VAL A 1 98 ? 4.331 9.827 8.090 1.00 95.31 98 VAL A O 1
ATOM 732 N N . GLN A 1 99 ? 5.415 9.885 10.056 1.00 91.75 99 GLN A N 1
ATOM 733 C CA . GLN A 1 99 ? 5.351 11.341 10.179 1.00 91.75 99 GLN A CA 1
ATOM 734 C C . GLN A 1 99 ? 6.106 12.047 9.043 1.00 91.75 99 GLN A C 1
ATOM 736 O O . GLN A 1 99 ? 5.565 12.979 8.450 1.00 91.75 99 GLN A O 1
ATOM 741 N N . SER A 1 100 ? 7.319 11.597 8.703 1.00 86.69 100 SER A N 1
ATOM 742 C CA . SER A 1 100 ? 8.079 12.186 7.587 1.00 86.69 100 SER A CA 1
ATOM 743 C C . SER A 1 100 ? 7.377 11.998 6.236 1.00 86.69 100 SER A C 1
ATOM 745 O O . SER A 1 100 ? 7.342 12.925 5.429 1.00 86.69 100 SER A O 1
ATOM 747 N N . SER A 1 101 ? 6.714 10.854 6.019 1.00 84.25 101 SER A N 1
ATOM 748 C CA . SER A 1 101 ? 5.967 10.582 4.783 1.00 84.25 101 SER A CA 1
ATOM 749 C C . SER A 1 101 ? 4.767 11.515 4.555 1.00 84.25 101 SER A C 1
ATOM 751 O O . SER A 1 101 ? 4.325 11.673 3.422 1.00 84.25 101 SER A O 1
ATOM 753 N N . LEU A 1 102 ? 4.253 12.185 5.593 1.00 83.50 102 LEU A N 1
ATOM 754 C CA . LEU A 1 102 ? 3.206 13.202 5.444 1.00 83.50 102 LEU A CA 1
ATOM 755 C C . LEU A 1 102 ? 3.752 14.562 5.001 1.00 83.50 102 LEU A C 1
ATOM 757 O O . LEU A 1 102 ? 3.094 15.275 4.246 1.00 83.50 102 LEU A O 1
ATOM 761 N N . ILE A 1 103 ? 4.904 14.975 5.519 1.00 79.75 103 ILE A N 1
ATOM 762 C CA . ILE A 1 103 ? 5.375 16.359 5.371 1.00 79.75 103 ILE A CA 1
ATOM 763 C C . ILE A 1 103 ? 6.119 16.535 4.045 1.00 79.75 103 ILE A C 1
ATOM 765 O O . ILE A 1 103 ? 5.908 17.531 3.359 1.00 79.75 103 ILE A O 1
ATOM 769 N N . ASP A 1 104 ? 6.890 15.527 3.641 1.00 75.19 104 ASP A N 1
ATOM 770 C CA . ASP A 1 104 ? 7.811 15.616 2.507 1.00 75.19 104 ASP A CA 1
ATOM 771 C C . ASP A 1 104 ? 7.277 14.902 1.254 1.00 75.19 104 ASP A C 1
ATOM 773 O O . ASP A 1 104 ? 8.037 14.253 0.534 1.00 75.19 104 ASP A O 1
ATOM 777 N N . THR A 1 105 ? 5.965 14.976 0.999 1.00 80.38 105 THR A N 1
ATOM 778 C CA . THR A 1 105 ? 5.350 14.356 -0.188 1.00 80.38 105 THR A CA 1
ATOM 779 C C . THR A 1 105 ? 4.996 15.409 -1.240 1.00 80.38 105 THR A C 1
ATOM 781 O O . THR A 1 105 ? 4.093 16.206 -0.988 1.00 80.38 105 THR A O 1
ATOM 784 N N . PRO A 1 106 ? 5.665 15.422 -2.413 1.00 84.00 106 PRO A N 1
ATOM 785 C CA . PRO A 1 106 ? 5.309 16.292 -3.526 1.00 84.00 106 PRO A CA 1
ATOM 786 C C . PRO A 1 106 ? 3.895 16.011 -4.033 1.00 84.00 106 PRO A C 1
ATOM 788 O O . PRO A 1 106 ? 3.445 14.863 -4.040 1.00 84.00 106 PRO A O 1
ATOM 791 N N . ASP A 1 107 ? 3.232 17.050 -4.533 1.00 84.38 107 ASP A N 1
ATOM 792 C CA . ASP A 1 107 ? 1.944 16.946 -5.226 1.00 84.38 107 ASP A CA 1
ATOM 793 C C . ASP A 1 107 ? 2.141 16.396 -6.653 1.00 84.38 107 ASP A C 1
ATOM 795 O O . ASP A 1 107 ? 1.921 17.079 -7.654 1.00 84.38 107 ASP A O 1
ATOM 799 N N . ASP A 1 108 ? 2.612 15.152 -6.752 1.00 88.56 108 ASP A N 1
ATOM 800 C CA . ASP A 1 108 ? 2.797 14.428 -8.007 1.00 88.56 108 ASP A CA 1
ATOM 801 C C . ASP A 1 108 ? 1.942 13.150 -8.074 1.00 88.56 108 ASP A C 1
ATOM 803 O O . ASP A 1 108 ? 1.154 12.826 -7.184 1.00 88.56 108 ASP A O 1
ATOM 807 N N . PHE A 1 109 ? 2.083 12.392 -9.162 1.00 86.56 109 PHE A N 1
ATOM 808 C CA . PHE A 1 109 ? 1.292 11.179 -9.392 1.00 86.56 109 PHE A CA 1
ATOM 809 C C . PHE A 1 109 ? 1.537 10.055 -8.361 1.00 86.56 109 PHE A C 1
ATOM 811 O O . PHE A 1 109 ? 0.775 9.089 -8.319 1.00 86.56 109 PHE A O 1
ATOM 818 N N . THR A 1 110 ? 2.587 10.146 -7.539 1.00 88.75 110 THR A N 1
ATOM 819 C CA . THR A 1 110 ? 2.896 9.195 -6.460 1.00 88.75 110 THR A CA 1
ATOM 820 C C . THR A 1 110 ? 2.255 9.579 -5.128 1.00 88.75 110 THR A C 1
ATOM 822 O O . THR A 1 110 ? 2.183 8.733 -4.233 1.00 88.75 110 THR A O 1
ATOM 825 N N . TRP A 1 111 ? 1.725 10.804 -5.009 1.00 93.25 111 TRP A N 1
ATOM 826 C CA . TRP A 1 111 ? 1.157 11.352 -3.776 1.00 93.25 111 TRP A CA 1
ATOM 827 C C . TRP A 1 111 ? 0.137 10.412 -3.131 1.00 93.25 111 TRP A C 1
ATOM 829 O O . TRP A 1 111 ? 0.257 10.072 -1.952 1.00 93.25 111 TRP A O 1
ATOM 839 N N . LEU A 1 112 ? -0.841 9.932 -3.908 1.00 95.12 112 LEU A N 1
ATOM 840 C CA . LEU A 1 112 ? -1.916 9.095 -3.369 1.00 95.12 112 LEU A CA 1
ATOM 841 C C . LEU A 1 112 ? -1.393 7.730 -2.916 1.00 95.12 112 LEU A C 1
ATOM 843 O O . LEU A 1 112 ? -1.818 7.230 -1.879 1.00 95.12 112 LEU A O 1
ATOM 847 N N . ALA A 1 113 ? -0.440 7.149 -3.649 1.00 94.94 113 ALA A N 1
ATOM 848 C CA . ALA A 1 113 ? 0.188 5.891 -3.261 1.00 94.94 113 ALA A CA 1
ATOM 849 C C . ALA A 1 113 ? 0.968 6.046 -1.951 1.00 94.94 113 ALA A C 1
ATOM 851 O O . ALA A 1 113 ? 0.769 5.255 -1.033 1.00 94.94 113 ALA A O 1
ATOM 852 N N . ALA A 1 114 ? 1.782 7.099 -1.820 1.00 95.31 114 ALA A N 1
ATOM 853 C CA . ALA A 1 114 ? 2.502 7.389 -0.583 1.00 95.31 114 ALA A CA 1
ATOM 854 C C . ALA A 1 114 ? 1.540 7.529 0.610 1.00 95.31 114 ALA A C 1
ATOM 856 O O . ALA A 1 114 ? 1.776 6.931 1.660 1.00 95.31 114 ALA A O 1
ATOM 857 N N . HIS A 1 115 ? 0.416 8.234 0.433 1.00 96.94 115 HIS A N 1
ATOM 858 C CA . HIS A 1 115 ? -0.568 8.415 1.501 1.00 96.94 115 HIS A CA 1
ATOM 859 C C . HIS A 1 115 ? -1.328 7.132 1.841 1.00 96.94 115 HIS A C 1
ATOM 861 O O . HIS A 1 115 ? -1.551 6.856 3.015 1.00 96.94 115 HIS A O 1
ATOM 867 N N . VAL A 1 116 ? -1.702 6.324 0.850 1.00 97.69 116 VAL A N 1
ATOM 868 C CA . VAL A 1 116 ? -2.421 5.061 1.065 1.00 97.69 116 VAL A CA 1
ATOM 869 C C . VAL A 1 116 ? -1.509 3.988 1.683 1.00 97.69 116 VAL A C 1
ATOM 871 O O . VAL A 1 116 ? -1.948 3.232 2.548 1.00 97.69 116 VAL A O 1
ATOM 874 N N . ILE A 1 117 ? -0.228 3.927 1.314 1.00 97.69 117 ILE A N 1
ATOM 875 C CA . ILE A 1 117 ? 0.752 3.044 1.969 1.00 97.69 117 ILE A CA 1
ATOM 876 C C . ILE A 1 117 ? 1.030 3.539 3.396 1.00 97.69 117 ILE A C 1
ATOM 878 O O . ILE A 1 117 ? 0.946 2.769 4.353 1.00 97.69 117 ILE A O 1
ATOM 882 N N . GLY A 1 118 ? 1.306 4.836 3.551 1.00 97.50 118 GLY A N 1
ATOM 883 C CA . GLY A 1 118 ? 1.615 5.454 4.840 1.00 97.50 118 GLY A CA 1
ATOM 884 C C . GLY A 1 118 ? 0.452 5.356 5.823 1.00 97.50 118 GLY A C 1
ATOM 885 O O . GLY A 1 118 ? 0.670 5.100 7.003 1.00 97.50 118 GLY A O 1
ATOM 886 N N . ALA A 1 119 ? -0.788 5.450 5.340 1.00 98.19 119 ALA A N 1
ATOM 887 C CA . ALA A 1 119 ? -1.990 5.272 6.144 1.00 98.19 119 ALA A CA 1
ATOM 888 C C . ALA A 1 119 ? -2.114 3.858 6.730 1.00 98.19 119 ALA A C 1
ATOM 890 O O . ALA A 1 119 ? -2.534 3.724 7.878 1.00 98.19 119 ALA A O 1
ATOM 891 N N . ARG A 1 120 ? -1.705 2.808 6.001 1.00 98.19 120 ARG A N 1
ATOM 892 C CA . ARG A 1 120 ? -1.652 1.443 6.559 1.00 98.19 120 ARG A CA 1
ATOM 893 C C . ARG A 1 120 ? -0.680 1.367 7.732 1.00 98.19 120 ARG A C 1
ATOM 895 O O . ARG A 1 120 ? -1.021 0.823 8.777 1.00 98.19 120 ARG A O 1
ATOM 902 N N . ALA A 1 121 ? 0.505 1.960 7.587 1.00 98.19 121 ALA A N 1
ATOM 903 C CA . ALA A 1 121 ? 1.485 2.022 8.669 1.00 98.19 121 ALA A CA 1
ATOM 904 C C . ALA A 1 121 ? 0.964 2.869 9.845 1.00 98.19 121 ALA A C 1
ATOM 906 O O . ALA A 1 121 ? 1.026 2.446 10.999 1.00 98.19 121 ALA A O 1
ATOM 907 N N . ALA A 1 122 ? 0.367 4.029 9.563 1.00 98.19 122 ALA A N 1
ATOM 908 C CA . ALA A 1 122 ? -0.212 4.921 10.563 1.00 98.19 122 ALA A CA 1
ATOM 909 C C . ALA A 1 122 ? -1.369 4.274 11.337 1.00 98.19 122 ALA A C 1
ATOM 911 O O . ALA A 1 122 ? -1.521 4.531 12.529 1.00 98.19 122 ALA A O 1
ATOM 912 N N . ALA A 1 123 ? -2.161 3.412 10.703 1.00 98.00 123 ALA A N 1
ATOM 913 C CA . ALA A 1 123 ? -3.199 2.662 11.398 1.00 98.00 123 ALA A CA 1
ATOM 914 C C . ALA A 1 123 ? -2.618 1.697 12.451 1.00 98.00 123 ALA A C 1
ATOM 916 O O . ALA A 1 123 ? -3.282 1.425 13.446 1.00 98.00 123 ALA A O 1
ATOM 917 N N . ILE A 1 124 ? -1.380 1.219 12.269 1.00 97.25 124 ILE A N 1
ATOM 918 C CA . ILE A 1 124 ? -0.693 0.320 13.209 1.00 97.25 124 ILE A CA 1
ATOM 919 C C . ILE A 1 124 ? 0.039 1.124 14.296 1.00 97.25 124 ILE A C 1
ATOM 921 O O . ILE A 1 124 ? -0.204 0.924 15.485 1.00 97.25 124 ILE A O 1
ATOM 925 N N . VAL A 1 125 ? 0.921 2.049 13.899 1.00 97.56 125 VAL A N 1
ATOM 926 C CA . VAL A 1 125 ? 1.875 2.723 14.810 1.00 97.56 125 VAL A CA 1
ATOM 927 C C . VAL A 1 125 ? 1.640 4.225 14.970 1.00 97.56 125 VAL A C 1
ATOM 929 O O . VAL A 1 125 ? 2.263 4.877 15.804 1.00 97.56 125 VAL A O 1
ATOM 932 N N . GLY A 1 126 ? 0.744 4.811 14.178 1.00 96.25 126 GLY A N 1
ATOM 933 C CA . GLY A 1 126 ? 0.536 6.254 14.142 1.00 96.25 126 GLY A CA 1
ATOM 934 C C . GLY A 1 126 ? 0.005 6.811 15.463 1.00 96.25 126 GLY A C 1
ATOM 935 O O . GLY A 1 126 ? -0.894 6.249 16.100 1.00 96.25 126 GLY A O 1
ATOM 936 N N . ARG A 1 127 ? 0.538 7.976 15.849 1.00 95.50 127 ARG A N 1
ATOM 937 C CA . ARG A 1 127 ? 0.012 8.797 16.947 1.00 95.50 127 ARG A CA 1
ATOM 938 C C . ARG A 1 127 ? -1.301 9.458 16.531 1.00 95.50 127 ARG A C 1
ATOM 940 O O . ARG A 1 127 ? -1.492 9.791 15.363 1.00 95.50 127 ARG A O 1
ATOM 947 N N . GLN A 1 128 ? -2.178 9.734 17.499 1.00 96.75 128 GLN A N 1
ATOM 948 C CA . GLN A 1 128 ? -3.522 10.279 17.254 1.00 96.75 128 GLN A CA 1
ATOM 949 C C . GLN A 1 128 ? -3.535 11.502 16.324 1.00 96.75 128 GLN A C 1
ATOM 951 O O . GLN A 1 128 ? -4.388 11.593 15.444 1.00 96.75 128 GLN A O 1
ATOM 956 N N . ARG A 1 129 ? -2.594 12.438 16.496 1.00 96.50 129 ARG A N 1
ATOM 957 C CA . ARG A 1 129 ? -2.469 13.615 15.624 1.00 96.50 129 ARG A CA 1
ATOM 958 C C . ARG A 1 129 ? -2.169 13.217 14.175 1.00 96.50 129 ARG A C 1
ATOM 960 O O . ARG A 1 129 ? -2.905 13.605 13.278 1.00 96.50 129 ARG A O 1
ATOM 967 N N . THR A 1 130 ? -1.135 12.408 13.970 1.00 96.44 130 THR A N 1
ATOM 968 C CA . THR A 1 130 ? -0.695 11.916 12.658 1.00 96.44 130 THR A CA 1
ATOM 969 C C . THR A 1 130 ? -1.803 11.136 11.946 1.00 96.44 130 THR A C 1
ATOM 971 O O . THR A 1 130 ? -2.055 11.351 10.766 1.00 96.44 130 THR A O 1
ATOM 974 N N . VAL A 1 131 ? -2.531 10.280 12.670 1.00 98.31 131 VAL A N 1
ATOM 975 C CA . VAL A 1 131 ? -3.670 9.523 12.122 1.00 98.31 131 VAL A CA 1
ATOM 976 C C . VAL A 1 131 ? -4.785 10.463 11.648 1.00 98.31 131 VAL A C 1
ATOM 978 O O . VAL A 1 131 ? -5.319 10.278 10.558 1.00 98.31 131 VAL A O 1
ATOM 981 N N . ARG A 1 132 ? -5.106 11.515 12.416 1.00 98.12 132 ARG A N 1
ATOM 982 C CA . ARG A 1 132 ? -6.090 12.535 12.002 1.00 98.12 132 ARG A CA 1
ATOM 983 C C . ARG A 1 132 ? -5.639 13.319 10.771 1.00 98.12 132 ARG A C 1
ATOM 985 O O . ARG A 1 132 ? -6.473 13.630 9.929 1.00 98.12 132 ARG A O 1
ATOM 992 N N . GLU A 1 133 ? -4.347 13.615 10.655 1.00 97.56 133 GLU A N 1
ATOM 993 C CA . GLU A 1 133 ? -3.779 14.285 9.479 1.00 97.56 133 GLU A CA 1
ATOM 994 C C . GLU A 1 133 ? -3.907 13.413 8.218 1.00 97.56 133 GLU A C 1
ATOM 996 O O . GLU A 1 133 ? -4.336 13.918 7.180 1.00 97.56 133 GLU A O 1
ATOM 1001 N N . PHE A 1 134 ? -3.643 12.101 8.306 1.00 98.00 134 PHE A N 1
ATOM 1002 C CA . PHE A 1 134 ? -3.911 11.176 7.195 1.00 98.00 134 PHE A CA 1
ATOM 1003 C C . PHE A 1 134 ? -5.389 11.149 6.804 1.00 98.00 134 PHE A C 1
ATOM 1005 O O . PHE A 1 134 ? -5.692 11.254 5.618 1.00 98.00 134 PHE A O 1
ATOM 1012 N N . ILE A 1 135 ? -6.303 11.044 7.779 1.00 98.56 135 ILE A N 1
ATOM 1013 C CA . ILE A 1 135 ? -7.749 11.064 7.507 1.00 98.56 135 ILE A CA 1
ATOM 1014 C C . ILE A 1 135 ? -8.124 12.351 6.769 1.00 98.56 135 ILE A C 1
ATOM 1016 O O . ILE A 1 135 ? -8.736 12.279 5.712 1.00 98.56 135 ILE A O 1
ATOM 1020 N N . ALA A 1 136 ? -7.714 13.518 7.272 1.00 97.81 136 ALA A N 1
ATOM 1021 C CA . ALA A 1 136 ? -8.055 14.805 6.666 1.00 97.81 136 ALA A CA 1
ATOM 1022 C C . ALA A 1 136 ? -7.546 14.945 5.220 1.00 97.81 136 ALA A C 1
ATOM 1024 O O . ALA A 1 136 ? -8.225 15.537 4.386 1.00 97.81 136 ALA A O 1
ATOM 1025 N N . ARG A 1 137 ? -6.367 14.393 4.913 1.00 96.44 137 ARG A N 1
ATOM 1026 C CA . ARG A 1 137 ? -5.797 14.417 3.557 1.00 96.44 137 ARG A CA 1
ATOM 1027 C C . ARG A 1 137 ? -6.455 13.423 2.606 1.00 96.44 137 ARG A C 1
ATOM 1029 O O . ARG A 1 137 ? -6.550 13.708 1.418 1.00 96.44 137 ARG A O 1
ATOM 1036 N N . LEU A 1 138 ? -6.871 12.261 3.104 1.00 98.00 138 LEU A N 1
ATOM 1037 C CA . LEU A 1 138 ? -7.430 11.181 2.286 1.00 98.00 138 LEU A CA 1
ATOM 1038 C C . LEU A 1 138 ? -8.951 11.269 2.117 1.00 98.00 138 LEU A C 1
ATOM 1040 O O . LEU A 1 138 ? -9.460 10.791 1.108 1.00 98.00 138 LEU A O 1
ATOM 1044 N N . ASP A 1 139 ? -9.672 11.892 3.051 1.00 98.12 139 ASP A N 1
ATOM 1045 C CA . ASP A 1 139 ? -11.136 12.014 3.005 1.00 98.12 139 ASP A CA 1
ATOM 1046 C C . ASP A 1 139 ? -11.673 12.649 1.705 1.00 98.12 139 ASP A C 1
ATOM 1048 O O . ASP A 1 139 ? -12.626 12.098 1.149 1.00 98.12 139 ASP A O 1
ATOM 1052 N N . PRO A 1 140 ? -11.039 13.690 1.117 1.00 97.88 140 PRO A N 1
ATOM 1053 C CA . PRO A 1 140 ? -11.450 14.224 -0.186 1.00 97.88 140 PRO A CA 1
ATOM 1054 C C . PRO A 1 140 ? -11.418 13.206 -1.337 1.00 97.88 140 PRO A C 1
ATOM 1056 O O . PRO A 1 140 ? -12.065 13.418 -2.359 1.00 97.88 140 PRO A O 1
ATOM 1059 N N . TYR A 1 141 ? -10.675 12.107 -1.178 1.00 97.81 141 TYR A N 1
ATOM 1060 C CA . TYR A 1 141 ? -10.541 11.029 -2.158 1.00 97.81 141 TYR A CA 1
ATOM 1061 C C . TYR A 1 141 ? -11.355 9.779 -1.776 1.00 97.81 141 TYR A C 1
ATOM 1063 O O . TYR A 1 141 ? -11.219 8.734 -2.417 1.00 97.81 141 TYR A O 1
ATOM 1071 N N . SER A 1 142 ? -12.210 9.859 -0.749 1.00 98.38 142 SER A N 1
ATOM 1072 C CA . SER A 1 142 ? -13.181 8.807 -0.421 1.00 98.38 142 SER A CA 1
ATOM 1073 C C . SER A 1 142 ? -14.038 8.452 -1.644 1.00 98.38 142 SER A C 1
ATOM 1075 O O . SER A 1 142 ? -14.473 9.318 -2.401 1.00 98.38 142 SER A O 1
ATOM 1077 N N . GLY A 1 143 ? -14.309 7.163 -1.857 1.00 97.19 143 GLY A N 1
ATOM 1078 C CA . GLY A 1 143 ? -14.968 6.657 -3.066 1.00 97.19 143 GLY A CA 1
ATOM 1079 C C . GLY A 1 143 ? -14.065 6.507 -4.296 1.00 97.19 143 GLY A C 1
ATOM 1080 O O . GLY A 1 143 ? -14.532 5.993 -5.312 1.00 97.19 143 GLY A O 1
ATOM 1081 N N . LEU A 1 144 ? -12.781 6.871 -4.216 1.00 97.38 144 LEU A N 1
ATOM 1082 C CA . LEU A 1 144 ? -11.795 6.593 -5.264 1.00 97.38 144 LEU A CA 1
ATOM 1083 C C . LEU A 1 144 ? -10.923 5.380 -4.925 1.00 97.38 144 LEU A C 1
ATOM 1085 O O . LEU A 1 144 ? -10.889 4.889 -3.792 1.00 97.38 144 LEU A O 1
ATOM 1089 N N . VAL A 1 145 ? -10.206 4.902 -5.939 1.00 97.12 145 VAL A N 1
ATOM 1090 C CA . VAL A 1 145 ? -9.280 3.770 -5.860 1.00 97.12 145 VAL A CA 1
ATOM 1091 C C . VAL A 1 145 ? -7.909 4.241 -6.316 1.00 97.12 145 VAL A C 1
ATOM 1093 O O . VAL A 1 145 ? -7.775 4.887 -7.355 1.00 97.12 145 VAL A O 1
ATOM 1096 N N . CYS A 1 146 ? -6.882 3.940 -5.526 1.00 96.88 146 CYS A N 1
ATOM 1097 C CA . CYS A 1 146 ? -5.520 4.334 -5.842 1.00 96.88 146 CYS A CA 1
ATOM 1098 C C . CYS A 1 146 ? -4.969 3.463 -6.975 1.00 96.88 146 CYS A C 1
ATOM 1100 O O . CYS A 1 146 ? -4.807 2.254 -6.806 1.00 96.88 146 CYS A O 1
ATOM 1102 N N . TRP A 1 147 ? -4.642 4.084 -8.108 1.00 94.69 147 TRP A N 1
ATOM 1103 C CA . TRP A 1 147 ? -3.931 3.459 -9.220 1.00 94.69 147 TRP A CA 1
ATOM 1104 C C . TRP A 1 147 ? -2.630 4.213 -9.487 1.00 94.69 147 TRP A C 1
ATOM 1106 O O . TRP A 1 147 ? -2.655 5.389 -9.844 1.00 94.69 147 TRP A O 1
ATOM 1116 N N . GLN A 1 148 ? -1.490 3.541 -9.339 1.00 90.62 148 GLN A N 1
ATOM 1117 C CA . GLN A 1 148 ? -0.163 4.149 -9.484 1.00 90.62 148 GLN A CA 1
ATOM 1118 C C . GLN A 1 148 ? 0.509 3.719 -10.795 1.00 90.62 148 GLN A C 1
ATOM 1120 O O . GLN A 1 148 ? 1.698 3.438 -10.857 1.00 90.62 148 GLN A O 1
ATOM 1125 N N . GLY A 1 149 ? -0.262 3.620 -11.878 1.00 88.31 149 GLY A N 1
ATOM 1126 C CA . GLY A 1 149 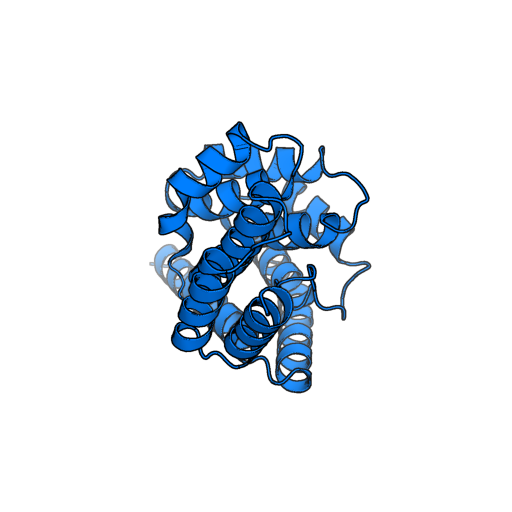? 0.241 3.294 -13.215 1.00 88.31 149 GLY A CA 1
ATOM 1127 C C . GLY A 1 149 ? 0.604 1.818 -13.423 1.00 88.31 149 GLY A C 1
ATOM 1128 O O . GLY A 1 149 ? 0.240 1.262 -14.457 1.00 88.31 149 GLY A O 1
ATOM 1129 N N . THR A 1 150 ? 1.286 1.179 -12.468 1.00 91.25 150 THR A N 1
ATOM 1130 C CA . THR A 1 150 ? 1.739 -0.223 -12.553 1.00 91.25 150 THR A CA 1
ATOM 1131 C C . THR A 1 150 ? 0.984 -1.184 -11.647 1.00 91.25 150 THR A C 1
ATOM 1133 O O . THR A 1 150 ? 1.052 -2.388 -11.872 1.00 91.25 150 THR A O 1
ATOM 1136 N N . CYS A 1 151 ? 0.288 -0.679 -10.632 1.00 95.19 151 CYS A N 1
ATOM 1137 C CA . CYS A 1 151 ? -0.517 -1.464 -9.703 1.00 95.19 151 CYS A CA 1
ATOM 1138 C C . CYS A 1 151 ? -1.555 -0.581 -8.995 1.00 95.19 151 CYS A C 1
ATOM 1140 O O . CYS A 1 151 ? -1.554 0.649 -9.135 1.00 95.19 151 CYS A O 1
ATOM 1142 N N . SER A 1 152 ? -2.427 -1.221 -8.215 1.00 96.38 152 SER A N 1
ATOM 1143 C CA . SER A 1 152 ? -3.366 -0.548 -7.322 1.00 96.38 152 SER A CA 1
ATOM 1144 C C . SER A 1 152 ? -3.021 -0.813 -5.862 1.00 96.38 152 SER A C 1
ATOM 1146 O O . SER A 1 152 ? -2.781 -1.956 -5.483 1.00 96.38 152 SER A O 1
ATOM 1148 N N . TYR A 1 153 ? -3.089 0.234 -5.037 1.00 97.19 153 TYR A N 1
ATOM 1149 C CA . TYR A 1 153 ? -3.000 0.134 -3.573 1.00 97.19 153 TYR A CA 1
ATOM 1150 C C . TYR A 1 153 ? -4.378 0.045 -2.897 1.00 97.19 153 TYR A C 1
ATOM 1152 O O . TYR A 1 153 ? -4.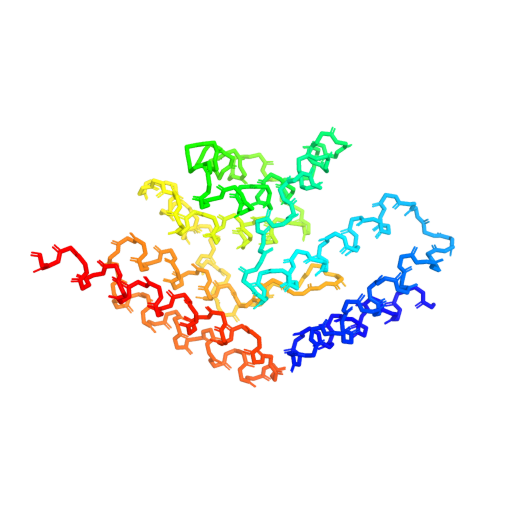478 0.112 -1.667 1.00 97.19 153 TYR A O 1
ATOM 1160 N N . GLY A 1 154 ? -5.431 -0.108 -3.702 1.00 97.38 154 GLY A N 1
ATOM 1161 C CA . GLY A 1 154 ? -6.798 -0.341 -3.264 1.00 97.38 154 GLY A CA 1
ATOM 1162 C C . GLY A 1 154 ? -7.644 0.913 -3.066 1.00 97.38 154 GLY A C 1
ATOM 1163 O O . GLY A 1 154 ? -7.203 2.035 -3.350 1.00 97.38 154 GLY A O 1
ATOM 1164 N N . PRO A 1 155 ? -8.895 0.719 -2.620 1.00 98.38 155 PRO A N 1
ATOM 1165 C CA . PRO A 1 155 ? -9.809 1.804 -2.298 1.00 98.38 155 PRO A CA 1
ATOM 1166 C C . PRO A 1 155 ? -9.233 2.729 -1.226 1.00 98.38 155 PRO A C 1
ATOM 1168 O O . PRO A 1 155 ? -8.688 2.263 -0.227 1.00 98.38 155 PRO A O 1
ATOM 1171 N N . VAL A 1 156 ? -9.408 4.042 -1.375 1.00 98.75 156 VAL A N 1
ATOM 1172 C CA . VAL A 1 156 ? -9.022 4.999 -0.320 1.00 98.75 156 VAL A CA 1
ATOM 1173 C C . VAL A 1 156 ? -9.831 4.749 0.957 1.00 98.75 156 VAL A C 1
ATOM 1175 O O . VAL A 1 156 ? -9.307 4.836 2.068 1.00 98.75 156 VAL A O 1
ATOM 1178 N N . ASP A 1 157 ? -11.090 4.339 0.797 1.00 98.75 157 ASP A N 1
ATOM 1179 C CA . ASP A 1 157 ? -11.977 3.999 1.908 1.00 98.75 157 ASP A CA 1
ATOM 1180 C C . ASP A 1 157 ? -11.450 2.819 2.749 1.00 98.75 157 ASP A C 1
ATOM 1182 O O . ASP A 1 157 ? -11.744 2.741 3.940 1.00 98.75 157 ASP A O 1
ATOM 1186 N N . LEU A 1 158 ? -10.603 1.942 2.192 1.00 98.62 158 LEU A N 1
ATOM 1187 C CA . LEU A 1 158 ? -9.982 0.847 2.947 1.00 98.62 158 LEU A CA 1
ATOM 1188 C C . LEU A 1 158 ? -9.095 1.397 4.066 1.00 98.62 158 LEU A C 1
ATOM 1190 O O . LEU A 1 158 ? -9.233 1.011 5.227 1.00 98.62 158 LEU A O 1
ATOM 1194 N N . VAL A 1 159 ? -8.210 2.337 3.738 1.00 98.62 159 VAL A N 1
ATOM 1195 C CA . VAL A 1 159 ? -7.289 2.906 4.726 1.00 98.62 159 VAL A CA 1
ATOM 1196 C C . VAL A 1 159 ? -7.976 3.925 5.633 1.00 98.62 159 VAL A C 1
ATOM 1198 O O . VAL A 1 159 ? -7.628 4.013 6.807 1.00 98.62 159 VAL A O 1
ATOM 1201 N N . LEU A 1 160 ? -9.013 4.629 5.159 1.00 98.81 160 LEU A N 1
ATOM 1202 C CA . LEU A 1 160 ? -9.856 5.469 6.022 1.00 98.81 160 LEU A CA 1
ATOM 1203 C C . LEU A 1 160 ? -10.591 4.644 7.088 1.00 98.81 160 LEU A C 1
ATOM 1205 O O . LEU A 1 160 ? -10.718 5.098 8.229 1.00 98.81 160 LEU A O 1
ATOM 1209 N N . ALA A 1 161 ? -11.022 3.422 6.757 1.00 98.62 161 ALA A N 1
ATOM 1210 C CA . ALA A 1 161 ? -11.586 2.495 7.733 1.00 98.62 161 ALA A CA 1
ATOM 1211 C C . ALA A 1 161 ? -10.559 2.098 8.805 1.00 98.62 161 ALA A C 1
ATOM 1213 O O . ALA A 1 161 ? -10.849 2.209 9.998 1.00 98.62 161 ALA A O 1
ATOM 1214 N N . MET A 1 162 ? -9.345 1.712 8.394 1.00 98.44 162 MET A N 1
ATOM 1215 C CA . MET A 1 162 ? -8.261 1.337 9.313 1.00 98.44 162 MET A CA 1
ATOM 1216 C C . MET A 1 162 ? -7.868 2.494 10.247 1.00 98.44 162 MET A C 1
ATOM 1218 O O . MET A 1 162 ? -7.776 2.315 11.461 1.00 98.44 162 MET A O 1
ATOM 1222 N N . LEU A 1 163 ? -7.700 3.704 9.704 1.00 98.62 163 LEU A N 1
ATOM 1223 C CA . LEU A 1 163 ? -7.354 4.898 10.482 1.00 98.62 163 LEU A CA 1
ATOM 1224 C C . LEU A 1 163 ? -8.470 5.295 11.460 1.00 98.62 163 LEU A C 1
ATOM 1226 O O . LEU A 1 163 ? -8.196 5.640 12.609 1.00 98.62 163 LEU A O 1
ATOM 1230 N N . SER A 1 164 ? -9.732 5.227 11.026 1.00 98.38 164 SER A N 1
ATOM 1231 C CA . SER A 1 164 ? -10.888 5.516 11.885 1.00 98.38 164 SER A CA 1
ATOM 1232 C C . SER A 1 164 ? -10.988 4.508 13.030 1.00 98.38 164 SER A C 1
ATOM 1234 O O . SER A 1 164 ? -11.215 4.900 14.173 1.00 98.38 164 SER A O 1
ATOM 1236 N N . SER A 1 165 ? -10.748 3.225 12.741 1.00 97.12 165 SER A N 1
ATOM 1237 C CA . SER A 1 165 ? -10.682 2.164 13.751 1.00 97.12 165 SER A CA 1
ATOM 1238 C C . SER A 1 165 ? -9.566 2.421 14.765 1.00 97.12 165 SER A C 1
ATOM 1240 O O . SER A 1 165 ? -9.802 2.300 15.963 1.00 97.12 165 SER A O 1
ATOM 1242 N N . ARG A 1 166 ? -8.382 2.859 14.317 1.00 96.06 166 ARG A N 1
ATOM 1243 C CA . ARG A 1 166 ? -7.265 3.232 15.202 1.00 96.06 166 ARG A CA 1
ATOM 1244 C C . ARG A 1 166 ? -7.619 4.370 16.167 1.00 96.06 166 ARG A C 1
ATOM 1246 O O . ARG A 1 166 ? -7.073 4.426 17.265 1.00 96.06 166 ARG A O 1
ATOM 1253 N N . LEU A 1 167 ? -8.522 5.272 15.779 1.00 97.31 167 LEU A N 1
ATOM 1254 C CA . LEU A 1 167 ? -9.012 6.360 16.634 1.00 97.31 167 LEU A CA 1
ATOM 1255 C C . LEU A 1 167 ? -10.249 5.995 17.473 1.00 97.31 167 LEU A C 1
ATOM 1257 O O . LEU A 1 167 ? -10.762 6.874 18.165 1.00 97.31 167 LEU A O 1
ATOM 1261 N N . GLY A 1 168 ? -10.755 4.758 17.394 1.00 96.12 168 GLY A N 1
ATOM 1262 C CA . GLY A 1 168 ? -12.006 4.352 18.050 1.00 96.12 168 GLY A CA 1
ATOM 1263 C C . GLY A 1 168 ? -13.253 5.040 17.476 1.00 96.12 168 GLY A C 1
ATOM 1264 O O . GLY A 1 168 ? -14.238 5.248 18.179 1.00 96.12 168 GLY A O 1
ATOM 1265 N N . MET A 1 169 ? -13.209 5.474 16.211 1.00 96.88 169 MET A N 1
ATOM 1266 C CA . MET A 1 169 ? -14.330 6.128 15.527 1.00 96.88 169 MET A CA 1
ATOM 1267 C C . MET A 1 169 ? -15.221 5.092 14.831 1.00 96.88 169 MET A C 1
ATOM 1269 O O . MET A 1 169 ? -15.312 5.068 13.602 1.00 96.88 169 MET A O 1
ATOM 1273 N N . ASP A 1 170 ? -15.883 4.237 15.607 1.00 94.75 170 ASP A N 1
ATOM 1274 C CA . ASP A 1 170 ? -16.538 3.015 15.112 1.00 94.75 170 ASP A CA 1
ATOM 1275 C C . ASP A 1 170 ? -17.547 3.258 13.982 1.00 94.75 170 ASP A C 1
ATOM 1277 O O . ASP A 1 170 ? -17.528 2.568 12.962 1.00 94.75 170 ASP A O 1
ATOM 1281 N N . HIS A 1 171 ? -18.393 4.287 14.096 1.00 97.25 171 HIS A N 1
ATOM 1282 C CA . HIS A 1 171 ? -19.357 4.620 13.041 1.00 97.25 171 HIS A CA 1
ATOM 1283 C C . HIS A 1 171 ? -18.682 5.033 11.725 1.00 97.25 171 HIS A C 1
ATOM 1285 O O . HIS A 1 171 ? -19.143 4.650 10.645 1.00 97.25 171 HIS A O 1
ATOM 1291 N N . ALA A 1 172 ? -17.594 5.805 11.803 1.00 97.44 172 ALA A N 1
ATOM 1292 C CA . ALA A 1 172 ? -16.830 6.207 10.627 1.00 97.44 172 ALA A CA 1
ATOM 1293 C C . ALA A 1 172 ? -16.096 5.000 10.028 1.00 97.44 172 ALA A C 1
ATOM 1295 O O . ALA A 1 172 ? -16.199 4.772 8.824 1.00 97.44 172 ALA A O 1
ATOM 1296 N N . ALA A 1 173 ? -15.453 4.183 10.870 1.00 97.69 173 ALA A N 1
ATOM 1297 C CA . ALA A 1 173 ? -14.776 2.959 10.457 1.00 97.69 173 ALA A CA 1
ATOM 1298 C C . ALA A 1 173 ? -15.730 2.030 9.695 1.00 97.69 173 ALA A C 1
ATOM 1300 O O . ALA A 1 173 ? -15.465 1.695 8.544 1.00 97.69 173 ALA A O 1
ATOM 1301 N N . GLN A 1 174 ? -16.901 1.726 10.263 1.00 97.00 174 GLN A N 1
ATOM 1302 C CA . GLN A 1 174 ? -17.915 0.887 9.615 1.00 97.00 174 GLN A CA 1
ATOM 1303 C C . GLN A 1 174 ? -18.425 1.474 8.292 1.00 97.00 174 GLN A C 1
ATOM 1305 O O . GLN A 1 174 ? -18.672 0.731 7.339 1.00 97.00 174 GLN A O 1
ATOM 1310 N N . ARG A 1 175 ? -18.607 2.800 8.210 1.00 97.81 175 ARG A N 1
ATOM 1311 C CA . ARG A 1 175 ? -19.023 3.469 6.967 1.00 97.81 175 ARG A CA 1
ATOM 1312 C C . ARG A 1 175 ? -17.984 3.272 5.867 1.00 97.81 175 ARG A C 1
ATOM 1314 O O . ARG A 1 175 ? -18.358 2.888 4.760 1.00 97.81 175 ARG A O 1
ATOM 1321 N N . TYR A 1 176 ? -16.714 3.526 6.167 1.00 98.56 176 TYR A N 1
ATOM 1322 C CA . TYR A 1 176 ? -15.631 3.370 5.200 1.00 98.56 176 TYR A CA 1
ATOM 1323 C C . TYR A 1 176 ? -15.403 1.898 4.835 1.00 98.56 176 TYR A C 1
ATOM 1325 O O . TYR A 1 176 ? -15.262 1.599 3.655 1.00 98.56 176 TYR A O 1
ATOM 1333 N N . THR A 1 177 ? -15.505 0.962 5.787 1.00 98.44 177 THR A N 1
ATOM 1334 C CA . THR A 1 177 ? -15.452 -0.483 5.505 1.00 98.44 177 THR A CA 1
ATOM 1335 C C . THR A 1 177 ? -16.510 -0.895 4.483 1.00 98.44 177 THR A C 1
ATOM 1337 O O . THR A 1 177 ? -16.177 -1.551 3.500 1.00 98.44 177 THR A O 1
ATOM 1340 N N . ARG A 1 178 ? -17.775 -0.483 4.663 1.00 97.81 178 ARG A N 1
ATOM 1341 C CA . ARG A 1 178 ? -18.845 -0.815 3.706 1.00 97.81 178 ARG A CA 1
ATOM 1342 C C . ARG A 1 178 ? -18.570 -0.264 2.308 1.00 97.81 178 ARG A C 1
ATOM 1344 O O . ARG A 1 178 ? -18.825 -0.956 1.329 1.00 97.81 178 ARG A O 1
ATOM 1351 N N . ARG A 1 179 ? -18.053 0.965 2.208 1.00 97.75 179 ARG A N 1
ATOM 1352 C CA . ARG A 1 179 ? -17.704 1.575 0.914 1.00 97.75 179 ARG A CA 1
ATOM 1353 C C . ARG A 1 179 ? -16.546 0.848 0.244 1.00 97.75 179 ARG A C 1
ATOM 1355 O O . ARG A 1 179 ? -16.664 0.508 -0.925 1.00 97.75 179 ARG A O 1
ATOM 1362 N N . ALA A 1 180 ? -15.486 0.558 0.992 1.00 98.38 180 ALA A N 1
ATOM 1363 C CA . ALA A 1 180 ? -14.332 -0.164 0.480 1.00 98.38 180 ALA A CA 1
ATOM 1364 C C . ALA A 1 180 ? -14.722 -1.547 -0.060 1.00 98.38 180 ALA A C 1
ATOM 1366 O O . ALA A 1 180 ? -14.319 -1.883 -1.167 1.00 98.38 180 ALA A O 1
ATOM 1367 N N . ILE A 1 181 ? -15.565 -2.301 0.660 1.00 97.94 181 ILE A N 1
ATOM 1368 C CA . ILE A 1 181 ? -16.092 -3.594 0.189 1.00 97.94 181 ILE A CA 1
ATOM 1369 C C . ILE A 1 181 ? -16.891 -3.420 -1.107 1.00 97.94 181 ILE A C 1
ATOM 1371 O O . ILE A 1 181 ? -16.601 -4.098 -2.086 1.00 97.94 181 ILE A O 1
ATOM 1375 N N . ALA A 1 182 ? -17.831 -2.472 -1.153 1.00 97.44 182 ALA A N 1
ATOM 1376 C CA . ALA A 1 182 ? -18.632 -2.231 -2.354 1.00 97.44 182 ALA A CA 1
ATOM 1377 C C . ALA A 1 182 ? -17.767 -1.836 -3.569 1.00 97.44 182 ALA A C 1
ATOM 1379 O O . ALA A 1 182 ? -18.025 -2.273 -4.689 1.00 97.44 182 ALA A O 1
ATOM 1380 N N . GLN A 1 183 ? -16.712 -1.042 -3.360 1.00 97.44 183 GLN A N 1
ATOM 1381 C CA . GLN A 1 183 ? -15.754 -0.693 -4.414 1.00 97.44 183 GLN A CA 1
ATOM 1382 C C . GLN A 1 183 ? -14.939 -1.907 -4.870 1.00 97.44 183 GLN A C 1
ATOM 1384 O O . GLN A 1 183 ? -14.731 -2.084 -6.068 1.00 97.44 183 GLN A O 1
ATOM 1389 N N . SER A 1 184 ? -14.485 -2.745 -3.937 1.00 97.38 184 SER A N 1
ATOM 1390 C CA . SER A 1 184 ? -13.785 -3.993 -4.247 1.00 97.38 184 SER A CA 1
ATOM 1391 C C . SER A 1 184 ? -14.657 -4.942 -5.066 1.00 97.38 184 SER A C 1
ATOM 1393 O O . SER A 1 184 ? -14.186 -5.478 -6.063 1.00 97.38 184 SER A O 1
ATOM 1395 N N . GLU A 1 185 ? -15.931 -5.099 -4.706 1.00 97.00 185 GLU A N 1
ATOM 1396 C CA . GLU A 1 185 ? -16.897 -5.911 -5.453 1.00 97.00 185 GLU A CA 1
ATOM 1397 C C . GLU A 1 185 ? -17.140 -5.354 -6.859 1.00 97.00 185 GLU A C 1
ATOM 1399 O O . GLU A 1 185 ? -17.072 -6.097 -7.835 1.00 97.00 185 GLU A O 1
ATOM 1404 N N . GLN A 1 186 ? -17.354 -4.040 -6.986 1.00 96.31 186 GLN A N 1
ATOM 1405 C CA . GLN A 1 186 ? -17.556 -3.389 -8.283 1.00 96.31 186 GLN A CA 1
ATOM 1406 C C . GLN A 1 186 ? -16.348 -3.554 -9.217 1.00 96.31 186 GLN A C 1
ATOM 1408 O O . GLN A 1 186 ? -16.516 -3.655 -10.432 1.00 96.31 186 GLN A O 1
ATOM 1413 N N . LEU A 1 187 ? -15.137 -3.566 -8.658 1.00 94.75 187 LEU A N 1
ATOM 1414 C CA . LEU A 1 187 ? -13.903 -3.779 -9.408 1.00 94.75 187 LEU A CA 1
ATOM 1415 C C . LEU A 1 187 ? -13.606 -5.252 -9.707 1.00 94.75 187 LEU A C 1
ATOM 1417 O O . LEU A 1 187 ? -12.689 -5.512 -10.480 1.00 94.75 187 LEU A O 1
ATOM 1421 N N . GLY A 1 188 ? -14.316 -6.198 -9.086 1.00 97.19 188 GLY A N 1
ATOM 1422 C CA . GLY A 1 188 ? -13.911 -7.604 -9.096 1.00 97.19 188 GLY A CA 1
ATOM 1423 C C . GLY A 1 188 ? -12.554 -7.825 -8.421 1.00 97.19 188 GLY A C 1
ATOM 1424 O O . GLY A 1 188 ? -11.810 -8.701 -8.835 1.00 97.19 188 GLY A O 1
ATOM 1425 N N . ALA A 1 189 ? -12.221 -7.015 -7.411 1.00 97.69 189 ALA A N 1
ATOM 1426 C CA . ALA A 1 189 ? -10.922 -7.000 -6.745 1.00 97.69 189 ALA A CA 1
ATOM 1427 C C . ALA A 1 189 ? -10.999 -7.549 -5.300 1.00 97.69 189 ALA A C 1
ATOM 1429 O O . ALA A 1 189 ? -10.909 -6.763 -4.343 1.00 97.69 189 ALA A O 1
ATOM 1430 N N . PRO A 1 190 ? -11.198 -8.872 -5.101 1.00 97.25 190 PRO A N 1
ATOM 1431 C CA . PRO A 1 190 ? -11.407 -9.479 -3.781 1.00 97.25 190 PRO A CA 1
ATOM 1432 C C . PRO A 1 190 ? -10.248 -9.243 -2.806 1.00 97.25 190 PRO A C 1
ATOM 1434 O O . PRO A 1 190 ? -10.484 -9.116 -1.603 1.00 97.25 190 PRO A O 1
ATOM 1437 N N . VAL A 1 191 ? -9.020 -9.086 -3.314 1.00 97.56 191 VAL A N 1
ATOM 1438 C CA . VAL A 1 191 ? -7.795 -8.915 -2.514 1.00 97.56 191 VAL A CA 1
ATOM 1439 C C . VAL A 1 191 ? -7.904 -7.817 -1.443 1.00 97.56 191 VAL A C 1
ATOM 1441 O O . VAL A 1 191 ? -7.375 -7.953 -0.336 1.00 97.56 191 VAL A O 1
ATOM 1444 N N . PHE A 1 192 ? -8.638 -6.740 -1.734 1.00 97.81 192 PHE A N 1
ATOM 1445 C CA . PHE A 1 192 ? -8.820 -5.610 -0.819 1.00 97.81 192 PHE A CA 1
ATOM 1446 C C . PHE A 1 192 ? -9.900 -5.864 0.244 1.00 97.81 192 PHE A C 1
ATOM 1448 O O . PHE A 1 192 ? -9.758 -5.419 1.385 1.00 97.81 192 PHE A O 1
ATOM 1455 N N . ALA A 1 193 ? -10.962 -6.601 -0.093 1.00 95.56 193 ALA A N 1
ATOM 1456 C CA . ALA A 1 193 ? -11.963 -7.016 0.888 1.00 95.56 193 ALA A CA 1
ATOM 1457 C C . ALA A 1 193 ? -11.352 -8.012 1.886 1.00 95.56 193 ALA A C 1
ATOM 1459 O O . ALA A 1 193 ? -11.543 -7.888 3.096 1.00 95.56 193 ALA A O 1
ATOM 1460 N N . GLU A 1 194 ? -10.535 -8.944 1.396 1.00 96.06 194 GLU A N 1
ATOM 1461 C CA . GLU A 1 194 ? -9.785 -9.877 2.237 1.00 96.06 194 GLU A CA 1
ATOM 1462 C C . GLU A 1 194 ? -8.788 -9.164 3.160 1.00 96.06 194 GLU A C 1
ATOM 1464 O O . GLU A 1 194 ? -8.610 -9.563 4.313 1.00 96.06 194 GLU A O 1
ATOM 1469 N N . GLU A 1 195 ? -8.155 -8.082 2.694 1.00 96.38 195 GLU A N 1
ATOM 1470 C CA . GLU A 1 195 ? -7.281 -7.256 3.530 1.00 96.38 195 GLU A CA 1
ATOM 1471 C C . GLU A 1 195 ? -8.037 -6.664 4.728 1.00 96.38 195 GLU A C 1
ATOM 1473 O O . GLU A 1 195 ? -7.539 -6.724 5.856 1.00 96.38 195 GLU A O 1
ATOM 1478 N N . LEU A 1 196 ? -9.257 -6.161 4.516 1.00 94.69 196 LEU A N 1
ATOM 1479 C CA . LEU A 1 196 ? -10.113 -5.658 5.595 1.00 94.69 196 LEU A CA 1
ATOM 1480 C C . LEU A 1 196 ? -10.535 -6.758 6.570 1.00 94.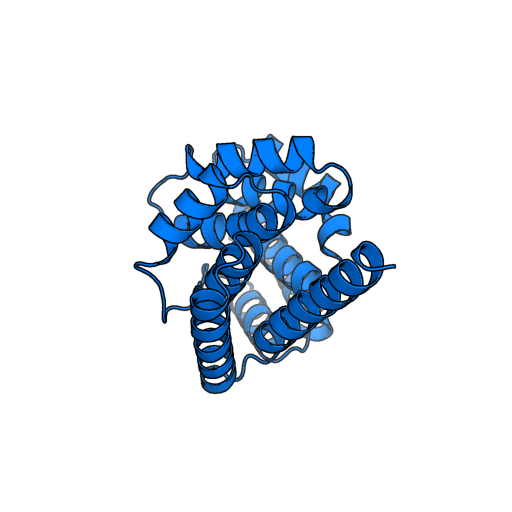69 196 LEU A C 1
ATOM 1482 O O . LEU A 1 196 ? -10.537 -6.525 7.779 1.00 94.69 196 LEU A O 1
ATOM 1486 N N . VAL A 1 197 ? -10.854 -7.958 6.077 1.00 93.44 197 VAL A N 1
ATOM 1487 C CA . VAL A 1 197 ? -11.155 -9.110 6.943 1.00 93.44 197 VAL A CA 1
ATOM 1488 C C . VAL A 1 197 ? -9.952 -9.421 7.833 1.00 93.44 197 VAL A C 1
ATOM 1490 O O . VAL A 1 197 ? -10.090 -9.443 9.056 1.00 93.44 197 VAL A O 1
ATOM 1493 N N . ARG A 1 198 ? -8.753 -9.553 7.248 1.00 92.75 198 ARG A N 1
ATOM 1494 C CA . ARG A 1 198 ? -7.509 -9.788 8.004 1.00 92.75 198 ARG A CA 1
ATOM 1495 C C . ARG A 1 198 ? -7.228 -8.680 9.020 1.00 92.75 198 ARG A C 1
ATOM 1497 O O . ARG A 1 198 ? -6.753 -8.966 10.118 1.00 92.75 198 ARG A O 1
ATOM 1504 N N . TRP A 1 199 ? -7.493 -7.423 8.665 1.00 92.00 199 TRP A N 1
ATOM 1505 C CA . TRP A 1 199 ? -7.337 -6.286 9.572 1.00 92.00 199 TRP A CA 1
ATOM 1506 C C . TRP A 1 199 ? -8.268 -6.384 10.782 1.00 92.00 199 TRP A C 1
ATOM 1508 O O . TRP A 1 199 ? -7.808 -6.260 11.919 1.00 92.00 199 TRP A O 1
ATOM 1518 N N . ASN A 1 200 ? -9.552 -6.649 10.547 1.00 87.44 200 ASN A N 1
ATOM 1519 C CA . ASN A 1 200 ? -10.558 -6.714 11.602 1.00 87.44 200 ASN A CA 1
ATOM 1520 C C . ASN A 1 200 ? -10.315 -7.897 12.549 1.00 87.44 200 ASN A C 1
ATOM 1522 O O . ASN A 1 200 ? -10.358 -7.709 13.763 1.00 87.44 200 ASN A O 1
ATOM 1526 N N . SER A 1 201 ? -9.959 -9.077 12.023 1.00 86.06 201 SER A N 1
ATOM 1527 C CA . SER A 1 201 ? -9.659 -10.258 12.849 1.00 86.06 201 SER A CA 1
ATOM 1528 C C . SER A 1 201 ? -8.526 -10.008 13.853 1.00 86.06 201 SER A C 1
ATOM 1530 O O . SER A 1 201 ? -8.615 -10.438 15.000 1.00 86.06 201 SER A O 1
ATOM 1532 N N . ARG A 1 202 ? -7.494 -9.243 13.469 1.00 76.12 202 ARG A N 1
ATOM 1533 C CA . ARG A 1 202 ? -6.381 -8.885 14.370 1.00 76.12 202 ARG A CA 1
ATOM 1534 C C . ARG A 1 202 ? -6.799 -7.972 15.526 1.00 76.12 202 ARG A C 1
ATOM 1536 O O . ARG A 1 202 ? -6.171 -8.010 16.577 1.00 76.12 202 ARG A O 1
ATOM 1543 N N . HIS A 1 203 ? -7.819 -7.136 15.339 1.00 63.78 203 HIS A N 1
ATOM 1544 C CA . HIS A 1 203 ? -8.267 -6.189 16.366 1.00 63.78 203 HIS A CA 1
ATOM 1545 C C . HIS A 1 203 ? -9.231 -6.831 17.367 1.00 63.78 203 HIS A C 1
ATOM 1547 O O . HIS A 1 203 ? -9.223 -6.451 18.536 1.00 63.78 203 HIS A O 1
ATOM 1553 N N . THR A 1 204 ? -9.999 -7.840 16.947 1.00 60.91 204 THR A N 1
ATOM 1554 C CA . THR A 1 204 ? -10.836 -8.636 17.856 1.00 60.91 204 THR A CA 1
ATOM 1555 C C . THR A 1 204 ? -9.979 -9.457 18.829 1.00 60.91 204 THR A C 1
ATOM 1557 O O . THR A 1 204 ? -10.229 -9.426 20.028 1.00 60.91 204 THR A O 1
ATOM 1560 N N . GLU A 1 205 ? -8.894 -10.085 18.358 1.00 52.19 205 GLU 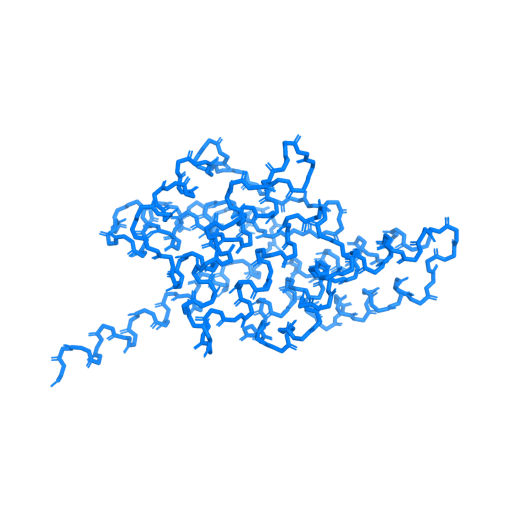A N 1
ATOM 1561 C CA . GLU A 1 205 ? -7.987 -10.869 19.219 1.00 52.19 205 GLU A CA 1
ATOM 1562 C C . GLU A 1 205 ? -7.238 -10.034 20.274 1.00 52.19 205 GLU A C 1
ATOM 1564 O O . GLU A 1 205 ? -6.861 -10.555 21.326 1.00 52.19 205 GLU A O 1
ATOM 1569 N N . ILE A 1 206 ? -6.987 -8.747 20.008 1.00 52.78 206 ILE A N 1
ATOM 1570 C CA . ILE A 1 206 ? -6.337 -7.844 20.970 1.00 52.78 206 ILE A CA 1
ATOM 1571 C C . ILE A 1 206 ? -7.335 -7.389 22.039 1.00 52.78 206 ILE A C 1
ATOM 1573 O O . ILE A 1 206 ? -6.959 -7.335 23.206 1.00 52.78 206 ILE A O 1
ATOM 1577 N N . ALA A 1 207 ? -8.587 -7.104 21.665 1.00 48.88 207 ALA A N 1
ATOM 1578 C CA . ALA A 1 207 ? -9.632 -6.682 22.600 1.00 48.88 207 ALA A CA 1
ATOM 1579 C C . ALA A 1 207 ? -9.981 -7.773 23.630 1.00 48.88 207 ALA A C 1
ATOM 1581 O O . ALA A 1 207 ? -10.179 -7.458 24.803 1.00 48.88 207 ALA A O 1
ATOM 1582 N N . ASP A 1 208 ? -9.969 -9.044 23.218 1.00 42.41 208 ASP A N 1
ATOM 1583 C CA . ASP A 1 208 ? -10.210 -10.177 24.122 1.00 42.41 208 ASP A CA 1
ATOM 1584 C C . ASP A 1 208 ? -9.041 -10.418 25.096 1.00 42.41 208 ASP A C 1
ATOM 1586 O O . ASP A 1 208 ? -9.248 -10.884 26.214 1.00 42.41 208 ASP A O 1
ATOM 1590 N N . LYS A 1 209 ? -7.802 -10.064 24.719 1.00 43.16 209 LYS A N 1
ATOM 1591 C CA . LYS A 1 209 ? -6.612 -10.224 25.579 1.00 43.16 209 LYS A CA 1
ATOM 1592 C C . LYS A 1 209 ? -6.424 -9.110 26.607 1.00 43.16 209 LYS A C 1
ATOM 1594 O O . LYS A 1 209 ? -5.704 -9.320 27.574 1.00 43.16 209 LYS A O 1
ATOM 1599 N N . THR A 1 210 ? -7.021 -7.936 26.414 1.00 44.38 210 THR A N 1
ATOM 1600 C CA . THR A 1 210 ? -6.980 -6.829 27.390 1.00 44.38 210 THR A CA 1
ATOM 1601 C C . THR A 1 210 ? -8.148 -6.836 28.377 1.00 44.38 210 THR A C 1
ATOM 1603 O O . THR A 1 210 ? -8.149 -6.021 29.299 1.00 44.38 210 THR A O 1
ATOM 1606 N N . GLN A 1 211 ? -9.126 -7.733 28.211 1.00 41.28 211 GLN A N 1
ATOM 1607 C CA . GLN A 1 211 ? -10.264 -7.904 29.127 1.00 41.28 211 GLN A CA 1
ATOM 1608 C C . GLN A 1 211 ? -10.164 -9.142 30.042 1.00 41.28 211 GLN A C 1
ATOM 1610 O O . GLN A 1 211 ? -11.068 -9.353 30.852 1.00 41.28 211 GLN A O 1
ATOM 1615 N N . GLY A 1 212 ? -9.088 -9.934 29.943 1.00 36.59 212 GLY A N 1
ATOM 1616 C CA . GLY A 1 212 ? -8.783 -11.064 30.835 1.00 36.59 212 GLY A CA 1
ATOM 1617 C C . GLY A 1 212 ? -7.593 -10.779 31.738 1.00 36.59 212 GLY A C 1
ATOM 1618 O O . GLY A 1 212 ? -7.634 -11.233 32.902 1.00 36.59 212 GLY A O 1
#

Radius of gyration: 16.5 Å; chains: 1; bounding box: 38×33×55 Å